Protein AF-0000000084495688 (afdb_homodimer)

Solvent-accessible surface area (backbone atoms only — not comparable to full-atom values): 10562 Å² total; per-residue (Å²): 126,46,75,46,72,47,90,91,42,66,34,36,42,38,70,35,88,86,63,82,73,56,70,68,56,50,51,44,50,54,56,38,53,61,69,47,35,73,60,59,69,71,55,50,67,75,37,55,33,36,39,38,29,89,86,64,19,40,36,32,36,37,35,33,51,79,93,49,41,32,38,32,38,71,46,73,29,43,61,92,38,31,28,35,37,59,82,88,42,73,41,57,59,87,107,128,46,76,46,71,46,90,92,42,64,34,36,41,38,69,35,89,87,62,82,74,56,69,67,56,50,51,43,50,52,55,37,53,62,67,47,36,73,59,60,70,70,54,51,68,74,36,56,33,35,38,38,28,90,86,64,20,42,37,32,34,38,33,32,51,80,94,49,40,32,38,30,38,70,44,72,28,41,61,92,37,31,28,35,38,60,83,89,42,74,42,56,60,85,104

Foldseek 3Di:
DDWDDAVPAIEAEEEDPVDDDDPVVVVVVVVVVVVCRPVLVVDDQQDKDWDADPVFGIFIWHFHPPPGTYIYGHDTDDLQPDWDDDPPDIDRPVD/DDWDDAVPAIEAEEEDPVDDDDPVVVVVVVVVVVVCRPVLVVDDQQDKDWDADPVFGIFIWGFHPPPGTYIYGHDTDDLQPDWDDDPPDIDRPVD

Sequence (190 aa):
MYRFSIGSQEWILRFSPHIEIEPEIKQAIVSTILQLGSELQTYSHGESFVIINDYVGIIVFNVEKLPSFMLTVSNIVSEENWYIQNNLTLKKYKQMYRFSIGSQEWILRFSPHIEIEPEIKQAIVSTILQLGSELQTYSHGESFVIINDYVGIIVFNVEKLPSFMLTVSNIVSEENWYIQNNLTLKKYKQ

Secondary structure (DSSP, 8-state):
-EEEEETTEEEEEEE-TT----HHHHHHHHHHHHHHTTHHHHSPTT-EEEEEETTTEEEEEEEE-SSSEEEEEEEEE-GGGEEEEETTEEEES--/-EEEEETTEEEEEEE-TT----HHHHHHHHHHHHHHTTHHHHSPTT-EEEEEETTTEEEEEEEE-SSSEEEEEEEEE-GGGEEEEETTEEEES--

Radius of gyration: 16.62 Å; Cα contacts (8 Å, |Δi|>4): 375; chains: 2; bounding box: 33×48×41 Å

pLDDT: mean 88.34, std 6.7, range [52.19, 97.0]

Structure (mmCIF, N/CA/C/O backbone):
data_AF-0000000084495688-model_v1
#
loop_
_entity.id
_entity.type
_entity.pdbx_description
1 polymer 'Uncharacterized protein'
#
loop_
_atom_site.group_PDB
_atom_site.id
_atom_site.type_symbol
_atom_site.label_atom_id
_atom_site.label_alt_id
_atom_site.label_comp_id
_atom_site.label_asym_id
_atom_site.label_entity_id
_atom_site.label_seq_id
_atom_site.pdbx_PDB_ins_code
_atom_site.Cartn_x
_atom_site.Cartn_y
_atom_site.Cartn_z
_atom_site.occupancy
_atom_site.B_iso_or_equiv
_atom_site.auth_seq_id
_atom_site.auth_comp_id
_atom_site.auth_asym_id
_atom_site.auth_atom_id
_atom_site.pdbx_PDB_model_num
ATOM 1 N N . MET A 1 1 ? -8.289 -18.094 4.41 1 79.56 1 MET A N 1
ATOM 2 C CA . MET A 1 1 ? -6.961 -18.234 3.824 1 79.56 1 MET A CA 1
ATOM 3 C C . MET A 1 1 ? -7.012 -19.062 2.545 1 79.56 1 MET A C 1
ATOM 5 O O . MET A 1 1 ? -7.809 -20 2.438 1 79.56 1 MET A O 1
ATOM 9 N N . TYR A 1 2 ? -6.207 -18.578 1.451 1 86.88 2 TYR A N 1
ATOM 10 C CA . TYR A 1 2 ? -6.18 -19.25 0.152 1 86.88 2 TYR A CA 1
ATOM 11 C C . TYR A 1 2 ? -4.805 -19.844 -0.132 1 86.88 2 TYR A C 1
ATOM 13 O O . TYR A 1 2 ? -3.783 -19.188 0.114 1 86.88 2 TYR A O 1
ATOM 21 N N . ARG A 1 3 ? -4.879 -21.109 -0.465 1 90.38 3 ARG A N 1
ATOM 22 C CA . ARG A 1 3 ? -3.621 -21.797 -0.771 1 90.38 3 ARG A CA 1
ATOM 23 C C . ARG A 1 3 ? -3.455 -21.984 -2.273 1 90.38 3 ARG A C 1
ATOM 25 O O . ARG A 1 3 ? -4.426 -22.266 -2.979 1 90.38 3 ARG A O 1
ATOM 32 N N . PHE A 1 4 ? -2.25 -21.75 -2.715 1 88.19 4 PHE A N 1
ATOM 33 C CA . PHE A 1 4 ? -1.959 -21.969 -4.129 1 88.19 4 PHE A CA 1
ATOM 34 C C . PHE A 1 4 ? -0.5 -22.359 -4.328 1 88.19 4 PHE A C 1
ATOM 36 O O . PHE A 1 4 ? 0.32 -22.203 -3.42 1 88.19 4 PHE A O 1
ATOM 43 N N . SER A 1 5 ? -0.291 -22.859 -5.535 1 87.56 5 SER A N 1
ATOM 44 C CA . SER A 1 5 ? 1.069 -23.312 -5.797 1 87.56 5 SER A CA 1
ATOM 45 C C . SER A 1 5 ? 1.699 -22.531 -6.949 1 87.56 5 SER A C 1
ATOM 47 O O . SER A 1 5 ? 1.026 -22.219 -7.934 1 87.56 5 SER A O 1
ATOM 49 N N . ILE A 1 6 ? 2.949 -22.234 -6.727 1 85.19 6 ILE A N 1
ATOM 50 C CA . ILE A 1 6 ? 3.79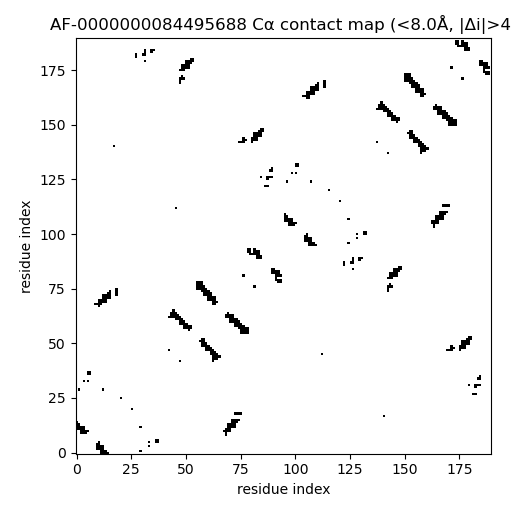7 -21.703 -7.789 1 85.19 6 ILE A CA 1
ATOM 51 C C . ILE A 1 6 ? 5.023 -22.594 -7.969 1 85.19 6 ILE A C 1
ATOM 53 O O . ILE A 1 6 ? 5.918 -22.609 -7.117 1 85.19 6 ILE A O 1
ATOM 57 N N . GLY A 1 7 ? 5.07 -23.266 -9.18 1 83.56 7 GLY A N 1
ATOM 58 C CA . GLY A 1 7 ? 6.082 -24.312 -9.266 1 83.56 7 GLY A CA 1
ATOM 59 C C . GLY A 1 7 ? 5.973 -25.344 -8.156 1 83.56 7 GLY A C 1
ATOM 60 O O . GLY A 1 7 ? 4.91 -25.938 -7.953 1 83.56 7 GLY A O 1
ATOM 61 N N . SER A 1 8 ? 7.043 -25.5 -7.398 1 86.88 8 SER A N 1
ATOM 62 C CA . SER A 1 8 ? 7.07 -26.484 -6.316 1 86.88 8 SER A CA 1
ATOM 63 C C . SER A 1 8 ? 6.777 -25.828 -4.973 1 86.88 8 SER A C 1
ATOM 65 O O . SER A 1 8 ? 6.711 -26.5 -3.945 1 86.88 8 SER A O 1
ATOM 67 N N . GLN A 1 9 ? 6.57 -24.594 -5.059 1 88 9 GLN A N 1
ATOM 68 C CA . GLN A 1 9 ? 6.367 -23.875 -3.809 1 88 9 GLN A CA 1
ATOM 69 C C . GLN A 1 9 ? 4.879 -23.719 -3.498 1 88 9 GLN A C 1
ATOM 71 O O . GLN A 1 9 ? 4.082 -23.406 -4.383 1 88 9 GLN A O 1
ATOM 76 N N . GLU A 1 10 ? 4.566 -23.969 -2.201 1 91.75 10 GLU A N 1
ATOM 77 C CA . GLU A 1 10 ? 3.201 -23.766 -1.713 1 91.75 10 GLU A CA 1
ATOM 78 C C . GLU A 1 10 ? 3.047 -22.406 -1.032 1 91.75 10 GLU A C 1
ATOM 80 O O . GLU A 1 10 ? 3.775 -22.094 -0.089 1 91.75 10 GLU A O 1
ATOM 85 N N . TRP A 1 11 ? 2.09 -21.656 -1.562 1 91.5 11 TRP A N 1
ATOM 86 C CA . TRP A 1 11 ? 1.865 -20.297 -1.06 1 91.5 11 TRP A CA 1
ATOM 87 C C . TRP A 1 11 ? 0.531 -20.203 -0.327 1 91.5 11 TRP A C 1
ATOM 89 O O . TRP A 1 11 ? -0.396 -20.969 -0.613 1 91.5 11 TRP A O 1
ATOM 99 N N . ILE A 1 12 ? 0.506 -19.344 0.614 1 92.81 12 ILE A N 1
ATOM 100 C CA . ILE A 1 12 ? -0.726 -18.984 1.31 1 92.81 12 ILE A CA 1
ATOM 101 C C . ILE A 1 12 ? -1.041 -17.516 1.08 1 92.81 12 ILE A C 1
ATOM 103 O O . ILE A 1 12 ? -0.174 -16.656 1.251 1 92.81 12 ILE A O 1
ATOM 107 N N . LEU A 1 13 ? -2.223 -17.234 0.594 1 92.38 13 LEU A N 1
ATOM 108 C CA . LEU A 1 13 ? -2.715 -15.859 0.488 1 92.38 13 LEU A CA 1
ATOM 109 C C . LEU A 1 13 ? -3.596 -15.508 1.682 1 92.38 13 LEU A C 1
ATOM 111 O O . LEU A 1 13 ? -4.578 -16.203 1.962 1 92.38 13 LEU A O 1
ATOM 115 N N . ARG A 1 14 ? -3.174 -14.43 2.336 1 92.56 14 ARG A N 1
ATOM 116 C CA . ARG A 1 14 ? -3.912 -13.977 3.51 1 92.56 14 ARG A CA 1
ATOM 117 C C . ARG A 1 14 ? -4.34 -12.516 3.354 1 92.56 14 ARG A C 1
ATOM 119 O O . ARG A 1 14 ? -3.672 -11.742 2.668 1 92.56 14 ARG A O 1
ATOM 126 N N . PHE A 1 15 ? -5.488 -12.266 3.957 1 92.19 15 PHE A N 1
ATOM 127 C CA . PHE A 1 15 ? -5.969 -10.891 4.035 1 92.19 15 PHE A CA 1
ATOM 128 C C . PHE A 1 15 ? -5.859 -10.359 5.461 1 92.19 15 PHE A C 1
ATOM 130 O O . PHE A 1 15 ? -6.211 -11.055 6.418 1 92.19 15 PHE A O 1
ATOM 137 N N . SER A 1 16 ? -5.281 -9.141 5.543 1 90.38 16 SER A N 1
ATOM 138 C CA . SER A 1 16 ? -5.227 -8.531 6.867 1 90.38 16 SER A CA 1
ATOM 139 C C . SER A 1 16 ? -6.617 -8.398 7.477 1 90.38 16 SER A C 1
ATOM 141 O O . SER A 1 16 ? -7.598 -8.195 6.758 1 90.38 16 SER A O 1
ATOM 143 N N . PRO A 1 17 ? -6.723 -8.492 8.742 1 84.88 17 PRO A N 1
ATOM 144 C CA . PRO A 1 17 ? -8.023 -8.547 9.414 1 84.88 17 PRO A CA 1
ATOM 145 C C . PRO A 1 17 ? -8.898 -7.332 9.109 1 84.88 17 PRO A C 1
ATOM 147 O O . PRO A 1 17 ? -10.125 -7.43 9.141 1 84.88 17 PRO A O 1
ATOM 150 N N . HIS A 1 18 ? -8.305 -6.23 8.797 1 81.62 18 HIS A N 1
ATOM 151 C CA . HIS A 1 18 ? -9.078 -5.008 8.602 1 81.62 18 HIS A CA 1
ATOM 152 C C . HIS A 1 18 ? -9.555 -4.887 7.156 1 81.62 18 HIS A C 1
ATOM 154 O O . HIS A 1 18 ? -10.297 -3.959 6.816 1 81.62 18 HIS A O 1
ATOM 160 N N . ILE A 1 19 ? -9.242 -5.863 6.395 1 84.38 19 ILE A N 1
ATOM 161 C CA . ILE A 1 19 ? -9.594 -5.832 4.98 1 84.38 19 ILE A CA 1
ATOM 162 C C . ILE A 1 19 ? -10.883 -6.617 4.754 1 84.38 19 ILE A C 1
ATOM 164 O O . ILE A 1 19 ? -10.945 -7.82 5.023 1 84.38 19 ILE A O 1
ATOM 168 N N . GLU A 1 20 ? -11.844 -5.879 4.41 1 79.38 20 GLU A N 1
ATOM 169 C CA . GLU A 1 20 ? -13.094 -6.5 3.982 1 79.38 20 GLU A CA 1
ATOM 170 C C . GLU A 1 20 ? -13.281 -6.379 2.473 1 79.38 20 GLU A C 1
ATOM 172 O O . GLU A 1 20 ? -13.336 -5.27 1.938 1 79.38 20 GLU A O 1
ATOM 177 N N . ILE A 1 21 ? -13.25 -7.508 1.874 1 79.94 21 ILE A N 1
ATOM 178 C CA . ILE A 1 21 ? -13.391 -7.473 0.422 1 79.94 21 ILE A CA 1
ATOM 179 C C . ILE A 1 21 ? -14.516 -8.406 -0.01 1 79.94 21 ILE A C 1
ATOM 181 O O . ILE A 1 21 ? -14.75 -9.445 0.622 1 79.94 21 ILE A O 1
ATOM 185 N N . GLU A 1 22 ? -15.164 -8.031 -0.996 1 83.19 22 GLU A N 1
ATOM 186 C CA . GLU A 1 22 ? -16.203 -8.867 -1.576 1 83.19 22 GLU A CA 1
ATOM 187 C C . GLU A 1 22 ? -15.625 -10.156 -2.16 1 83.19 22 GLU A C 1
ATOM 189 O O . GLU A 1 22 ? -14.508 -10.156 -2.674 1 83.19 22 GLU A O 1
ATOM 194 N N . PRO A 1 23 ? -16.375 -11.242 -2.148 1 83.94 23 PRO A N 1
ATOM 195 C CA . PRO A 1 23 ? -15.914 -12.539 -2.658 1 83.94 23 PRO A CA 1
ATOM 196 C C . PRO A 1 23 ? -15.445 -12.461 -4.109 1 83.94 23 PRO A C 1
ATOM 198 O O . PRO A 1 23 ? -14.461 -13.109 -4.477 1 83.94 23 PRO A O 1
ATOM 201 N N . GLU A 1 24 ? -16.109 -11.695 -4.867 1 81.19 24 GLU A N 1
ATOM 202 C CA . GLU A 1 24 ? -15.758 -11.586 -6.277 1 81.19 24 GLU A CA 1
ATOM 203 C C . GLU A 1 24 ? -14.383 -10.945 -6.457 1 81.19 24 GLU A C 1
ATOM 205 O O . GLU A 1 24 ? -13.617 -11.344 -7.336 1 81.19 24 GLU A O 1
ATOM 210 N N . ILE A 1 25 ? -14.172 -10 -5.68 1 78.94 25 ILE A N 1
ATOM 211 C CA . ILE A 1 25 ? -12.883 -9.312 -5.742 1 78.94 25 ILE A CA 1
ATOM 212 C C . ILE A 1 25 ? -11.781 -10.242 -5.242 1 78.94 25 ILE A C 1
ATOM 214 O O . ILE A 1 25 ? -10.688 -10.281 -5.809 1 78.94 25 ILE A O 1
ATOM 218 N N . LYS A 1 26 ? -12.125 -10.969 -4.266 1 82.25 26 LYS A N 1
ATOM 219 C CA . LYS A 1 26 ? -11.18 -11.938 -3.719 1 82.25 26 LYS A CA 1
ATOM 220 C C . LYS A 1 26 ? -10.758 -12.953 -4.773 1 82.25 26 LYS A C 1
ATOM 222 O O . LYS A 1 26 ? -9.578 -13.258 -4.918 1 82.25 26 LYS A O 1
ATOM 227 N N . GLN A 1 27 ? -11.742 -13.391 -5.449 1 81.5 27 GLN A N 1
ATOM 228 C CA . GLN A 1 27 ? -11.469 -14.367 -6.5 1 81.5 27 GLN A CA 1
ATOM 229 C C . GLN A 1 27 ? -10.602 -13.758 -7.602 1 81.5 27 GLN A C 1
ATOM 231 O O . GLN A 1 27 ? -9.703 -14.422 -8.125 1 81.5 27 GLN A O 1
ATOM 236 N N . ALA A 1 28 ? -10.906 -12.539 -7.918 1 82.25 28 ALA A N 1
ATOM 237 C CA . ALA A 1 28 ? -10.125 -11.852 -8.945 1 82.25 28 ALA A CA 1
ATOM 238 C C . ALA A 1 28 ? -8.672 -11.688 -8.516 1 82.25 28 ALA A C 1
ATOM 240 O O . ALA A 1 28 ? -7.758 -11.867 -9.32 1 82.25 28 ALA A O 1
ATOM 241 N N . ILE A 1 29 ? -8.492 -11.406 -7.262 1 85.38 29 ILE A N 1
ATOM 242 C CA . ILE A 1 29 ? -7.148 -11.234 -6.711 1 85.38 29 ILE A CA 1
ATOM 243 C C . ILE A 1 29 ? -6.391 -12.562 -6.781 1 85.38 29 ILE A C 1
ATOM 245 O O . ILE A 1 29 ? -5.242 -12.602 -7.223 1 85.38 29 ILE A O 1
ATOM 249 N N . VAL A 1 30 ? -7.098 -13.578 -6.445 1 83.44 30 VAL A N 1
ATOM 250 C CA . VAL A 1 30 ? -6.484 -14.906 -6.43 1 83.44 30 VAL A CA 1
ATOM 251 C C . VAL A 1 30 ? -6.059 -15.289 -7.844 1 83.44 30 VAL A C 1
ATOM 253 O O . VAL A 1 30 ? -4.938 -15.758 -8.055 1 83.44 30 VAL A O 1
ATOM 256 N N . SER A 1 31 ? -6.926 -15.055 -8.75 1 83 31 SER A N 1
ATOM 257 C CA . SER A 1 31 ? -6.637 -15.391 -10.141 1 83 31 SER A CA 1
ATOM 258 C C . SER A 1 31 ? -5.445 -14.594 -10.664 1 83 31 SER A C 1
ATOM 260 O O . SER A 1 31 ? -4.629 -15.117 -11.422 1 83 31 SER A O 1
ATOM 262 N N . THR A 1 32 ? -5.402 -13.398 -10.258 1 81.88 32 THR A N 1
ATOM 263 C CA . THR A 1 32 ? -4.344 -12.508 -10.719 1 81.88 32 THR A CA 1
ATOM 264 C C . THR A 1 32 ? -2.994 -12.93 -10.148 1 81.88 32 THR A C 1
ATOM 266 O O . THR A 1 32 ? -1.981 -12.898 -10.852 1 81.88 32 THR A O 1
ATOM 269 N N . ILE A 1 33 ? -2.957 -13.32 -8.93 1 85.94 33 ILE A N 1
ATOM 270 C CA . ILE A 1 33 ? -1.724 -13.742 -8.273 1 85.94 33 ILE A CA 1
ATOM 271 C C . ILE A 1 33 ? -1.155 -14.969 -8.977 1 85.94 33 ILE A C 1
ATOM 273 O O . ILE A 1 33 ? 0.063 -15.117 -9.102 1 85.94 33 ILE A O 1
ATOM 277 N N . LEU A 1 34 ? -2.086 -15.836 -9.414 1 83.5 34 LEU A N 1
ATOM 278 C CA . LEU A 1 34 ? -1.646 -17.031 -10.133 1 83.5 34 LEU A CA 1
ATOM 279 C C . LEU A 1 34 ? -0.93 -16.641 -11.422 1 83.5 34 LEU A C 1
ATOM 281 O O . LEU A 1 34 ? 0.001 -17.344 -11.852 1 83.5 34 LEU A O 1
ATOM 285 N N . GLN A 1 35 ? -1.292 -15.555 -11.953 1 84.69 35 GLN A N 1
ATOM 286 C CA . GLN A 1 35 ? -0.651 -15.078 -13.18 1 84.69 35 GLN A CA 1
ATOM 287 C C . GLN A 1 35 ? 0.741 -14.531 -12.891 1 84.69 35 GLN A C 1
ATOM 289 O O . GLN A 1 35 ? 1.623 -14.57 -13.75 1 84.69 35 GLN A O 1
ATOM 294 N N . LEU A 1 36 ? 0.889 -13.883 -11.727 1 83.56 36 LEU A N 1
ATOM 295 C CA . LEU A 1 36 ? 2.211 -13.414 -11.328 1 83.56 36 LEU A CA 1
ATOM 296 C C . LEU A 1 36 ? 3.215 -14.562 -11.312 1 83.56 36 LEU A C 1
ATOM 298 O O . LEU A 1 36 ? 4.383 -14.367 -11.656 1 83.56 36 LEU A O 1
ATOM 302 N N . GLY A 1 37 ? 2.744 -15.75 -10.93 1 79.38 37 GLY A N 1
ATOM 303 C CA . GLY A 1 37 ? 3.506 -16.984 -11.07 1 79.38 37 GLY A CA 1
ATOM 304 C C . GLY A 1 37 ? 4.91 -16.875 -10.508 1 79.38 37 GLY A C 1
ATOM 305 O O . GLY A 1 37 ? 5.094 -16.5 -9.352 1 79.38 37 GLY A O 1
ATOM 306 N N . SER A 1 38 ? 5.867 -17.062 -11.492 1 80.75 38 SER A N 1
ATOM 307 C CA . SER A 1 38 ? 7.273 -17.172 -11.125 1 80.75 38 SER A CA 1
ATOM 308 C C . SER A 1 38 ? 7.844 -15.836 -10.68 1 80.75 38 SER A C 1
ATOM 310 O O . SER A 1 38 ? 8.844 -15.797 -9.961 1 80.75 38 SER A O 1
ATOM 312 N N . GLU A 1 39 ? 7.184 -14.773 -11.039 1 87.31 39 GLU A N 1
ATOM 313 C CA . GLU A 1 39 ? 7.664 -13.469 -10.609 1 87.31 39 GLU A CA 1
AT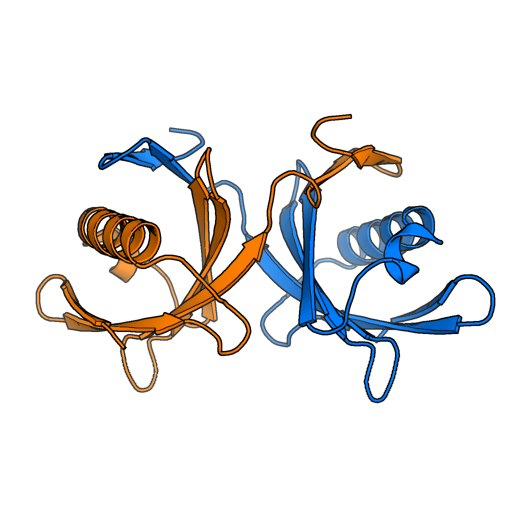OM 314 C C . GLU A 1 39 ? 7.574 -13.32 -9.094 1 87.31 39 GLU A C 1
ATOM 316 O O . GLU A 1 39 ? 8.398 -12.641 -8.477 1 87.31 39 GLU A O 1
ATOM 321 N N . LEU A 1 40 ? 6.652 -13.953 -8.523 1 89.31 40 LEU A N 1
ATOM 322 C CA . LEU A 1 40 ? 6.465 -13.906 -7.074 1 89.31 40 LEU A CA 1
ATOM 323 C C . LEU A 1 40 ? 7.68 -14.484 -6.348 1 89.31 40 LEU A C 1
ATOM 325 O O . LEU A 1 40 ? 8.055 -14 -5.277 1 89.31 40 LEU A O 1
ATOM 329 N N . GLN A 1 41 ? 8.258 -15.375 -6.988 1 87.81 41 GLN A N 1
ATOM 330 C CA . GLN A 1 41 ? 9.391 -16.047 -6.371 1 87.81 41 GLN A CA 1
ATOM 331 C C . GLN A 1 41 ? 10.617 -15.141 -6.332 1 87.81 41 GLN A C 1
ATOM 333 O O . GLN A 1 41 ? 11.555 -15.383 -5.566 1 87.81 41 GLN A O 1
ATOM 338 N N . THR A 1 42 ? 10.57 -14.117 -7.195 1 91.12 42 THR A N 1
ATOM 339 C CA . THR A 1 42 ? 11.727 -13.234 -7.281 1 91.12 42 THR A CA 1
ATOM 340 C C . THR A 1 42 ? 11.711 -12.211 -6.148 1 91.12 42 THR A C 1
ATOM 342 O O . THR A 1 42 ? 12.727 -11.578 -5.859 1 91.12 42 THR A O 1
ATOM 345 N N . TYR A 1 43 ? 10.664 -12.07 -5.492 1 92.75 43 TYR A N 1
ATOM 346 C CA . TYR A 1 43 ? 10.57 -11.141 -4.371 1 92.75 43 TYR A CA 1
ATOM 347 C C . TYR A 1 43 ? 11.305 -11.688 -3.152 1 92.75 43 TYR A C 1
ATOM 349 O O . TYR A 1 43 ? 11.266 -12.891 -2.879 1 92.75 43 TYR A O 1
ATOM 357 N N . SER A 1 44 ? 11.906 -10.766 -2.48 1 91.56 44 SER A N 1
ATOM 358 C CA . SER A 1 44 ? 12.523 -11.133 -1.214 1 91.56 44 SER A CA 1
ATOM 359 C C . SER A 1 44 ? 11.539 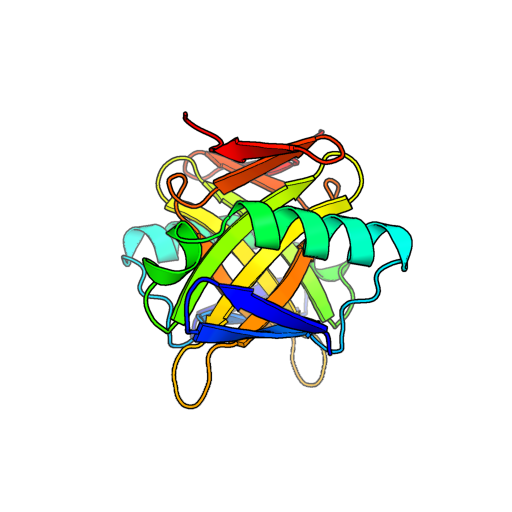-11.023 -0.06 1 91.56 44 SER A C 1
ATOM 361 O O . SER A 1 44 ? 10.516 -10.344 -0.175 1 91.56 44 SER A O 1
ATOM 363 N N . HIS A 1 45 ? 11.898 -11.734 0.973 1 91.31 45 HIS A N 1
ATOM 364 C CA . HIS A 1 45 ? 11.133 -11.602 2.205 1 91.31 45 HIS A CA 1
ATOM 365 C C . HIS A 1 45 ? 11.047 -10.141 2.641 1 91.31 45 HIS A C 1
ATOM 367 O O . HIS A 1 45 ? 12.062 -9.445 2.691 1 91.31 45 HIS A O 1
ATOM 373 N N . GLY A 1 46 ? 9.867 -9.727 2.932 1 90.31 46 GLY A N 1
ATOM 374 C CA . GLY A 1 46 ? 9.68 -8.367 3.414 1 90.31 46 GLY A CA 1
ATOM 375 C C . GLY A 1 46 ? 9.359 -7.383 2.311 1 90.31 46 GLY A C 1
ATOM 376 O O . GLY A 1 46 ? 8.914 -6.262 2.58 1 90.31 46 GLY A O 1
ATOM 377 N N . GLU A 1 47 ? 9.508 -7.809 1.026 1 93.81 47 GLU A N 1
ATOM 378 C CA . GLU A 1 47 ? 9.188 -6.93 -0.097 1 93.81 47 GLU A CA 1
ATOM 379 C C . GLU A 1 47 ? 7.684 -6.848 -0.322 1 93.81 47 GLU A C 1
ATOM 381 O O . GLU A 1 47 ? 6.926 -7.66 0.212 1 93.81 47 GLU A O 1
ATOM 386 N N . SER A 1 48 ? 7.359 -5.781 -1.036 1 96.38 48 SER A N 1
ATOM 387 C CA . SER A 1 48 ? 5.949 -5.566 -1.335 1 96.38 48 SER A CA 1
ATOM 388 C C . SER A 1 48 ? 5.738 -5.234 -2.809 1 96.38 48 SER A C 1
ATOM 390 O O . SER A 1 48 ? 6.68 -4.852 -3.504 1 96.38 48 SER A O 1
ATOM 392 N N . PHE A 1 49 ? 4.602 -5.488 -3.256 1 96.44 49 PHE A N 1
ATOM 393 C CA . PHE A 1 49 ? 4.148 -5.027 -4.562 1 96.44 49 PHE A CA 1
ATOM 394 C C . PHE A 1 49 ? 2.68 -4.629 -4.516 1 96.44 49 PHE A C 1
ATOM 396 O O . PHE A 1 49 ? 1.995 -4.875 -3.518 1 96.44 49 PHE A O 1
ATOM 403 N N . VAL A 1 50 ? 2.256 -3.953 -5.602 1 96.88 50 VAL A N 1
ATOM 404 C CA . VAL A 1 50 ? 0.863 -3.52 -5.602 1 96.88 50 VAL A CA 1
ATOM 405 C C . VAL A 1 50 ? 0.194 -3.932 -6.91 1 96.88 50 VAL A C 1
ATOM 407 O O . VAL A 1 50 ? 0.861 -4.078 -7.938 1 96.88 50 VAL A O 1
ATOM 410 N N . ILE A 1 51 ? -1.057 -4.145 -6.793 1 94.5 51 ILE A N 1
ATOM 411 C CA . ILE A 1 51 ? -1.928 -4.285 -7.957 1 94.5 51 ILE A CA 1
ATOM 412 C C . ILE A 1 51 ? -2.943 -3.145 -7.98 1 94.5 51 ILE A C 1
ATOM 414 O O . ILE A 1 51 ? -3.641 -2.904 -6.992 1 94.5 51 ILE A O 1
ATOM 418 N N . ILE A 1 52 ? -2.955 -2.471 -9.016 1 94.38 52 ILE A N 1
ATOM 419 C CA . ILE A 1 52 ? -3.916 -1.391 -9.203 1 94.38 52 ILE A CA 1
ATOM 420 C C . ILE A 1 52 ? -5.133 -1.91 -9.969 1 94.38 52 ILE A C 1
ATOM 422 O O . ILE A 1 52 ? -5 -2.408 -11.086 1 94.38 52 ILE A O 1
ATOM 426 N N . ASN A 1 53 ? -6.184 -1.855 -9.281 1 90.75 53 ASN A N 1
ATOM 427 C CA . ASN A 1 53 ? -7.469 -2.277 -9.836 1 90.75 53 ASN A CA 1
ATOM 428 C C . ASN A 1 53 ? -8.43 -1.102 -9.984 1 90.75 53 ASN A C 1
ATOM 430 O O . ASN A 1 53 ? -8.641 -0.342 -9.039 1 90.75 53 ASN A O 1
ATOM 434 N N . ASP A 1 54 ? -9.055 -0.982 -11.133 1 86.44 54 ASP A N 1
ATOM 435 C CA . ASP A 1 54 ? -9.867 0.182 -11.453 1 86.44 54 ASP A CA 1
ATOM 436 C C . ASP A 1 54 ? -11.094 0.269 -10.539 1 86.44 54 ASP A C 1
ATOM 438 O O . ASP A 1 54 ? -11.609 1.35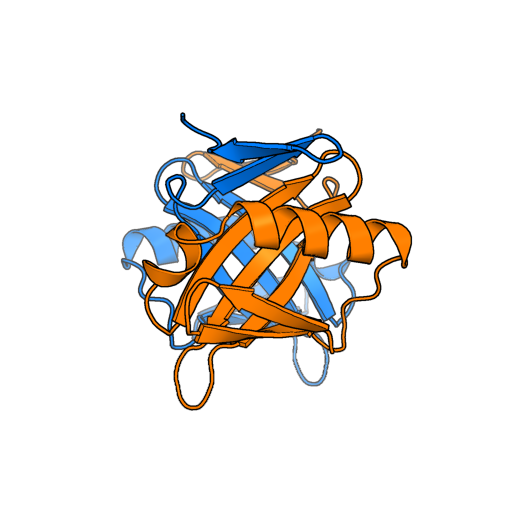8 -10.297 1 86.44 54 ASP A O 1
ATOM 442 N N . TYR A 1 55 ? -11.508 -0.791 -10.039 1 85.44 55 TYR A N 1
ATOM 443 C CA . TYR A 1 55 ? -12.75 -0.81 -9.273 1 85.44 55 TYR A CA 1
ATOM 444 C C . TYR A 1 55 ? -12.469 -0.725 -7.777 1 85.44 55 TYR A C 1
ATOM 446 O O . TYR A 1 55 ? -13.172 -0.016 -7.051 1 85.44 55 TYR A O 1
ATOM 454 N N . VAL A 1 56 ? -11.414 -1.311 -7.391 1 89.62 56 VAL A N 1
ATOM 455 C CA . VAL A 1 56 ? -11.195 -1.463 -5.957 1 89.62 56 VAL A CA 1
ATOM 456 C C . VAL A 1 56 ? -10.141 -0.464 -5.488 1 89.62 56 VAL A C 1
ATOM 458 O O . VAL A 1 56 ? -10.211 0.054 -4.371 1 89.62 56 VAL A O 1
ATOM 461 N N . GLY A 1 57 ? -9.164 -0.17 -6.336 1 94.12 57 GLY A N 1
ATOM 462 C CA . GLY A 1 57 ? -8.055 0.702 -5.98 1 94.12 57 GLY A CA 1
ATOM 463 C C . GLY A 1 57 ? -6.719 -0.022 -5.914 1 94.12 57 GLY A C 1
ATOM 464 O O . GLY A 1 57 ? -6.453 -0.918 -6.719 1 94.12 57 GLY A O 1
ATOM 465 N N . ILE A 1 58 ? -5.961 0.43 -5.027 1 96.19 58 ILE A N 1
ATOM 466 C CA . ILE A 1 58 ? -4.625 -0.143 -4.891 1 96.19 58 ILE A CA 1
ATOM 467 C C . ILE A 1 58 ? -4.645 -1.255 -3.846 1 96.19 58 ILE A C 1
ATOM 469 O O . ILE A 1 58 ? -5.051 -1.034 -2.703 1 96.19 58 ILE A O 1
ATOM 473 N N . ILE A 1 59 ? -4.262 -2.414 -4.262 1 95.88 59 ILE A N 1
ATOM 474 C CA . ILE A 1 59 ? -4.125 -3.568 -3.381 1 95.88 59 ILE A CA 1
ATOM 475 C C . ILE A 1 59 ? -2.65 -3.789 -3.047 1 95.88 59 ILE A C 1
ATOM 477 O O . ILE A 1 59 ? -1.829 -3.992 -3.945 1 95.88 59 ILE A O 1
ATOM 481 N N . VAL A 1 60 ? -2.311 -3.732 -1.8 1 97 60 VAL A N 1
ATOM 48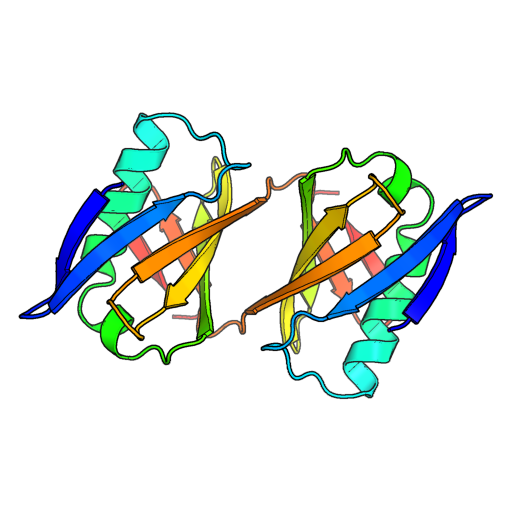2 C CA . VAL A 1 60 ? -0.922 -3.842 -1.363 1 97 60 VAL A CA 1
ATOM 483 C C . VAL A 1 60 ? -0.649 -5.258 -0.859 1 97 60 VAL A C 1
ATOM 485 O O . VAL A 1 60 ? -1.357 -5.758 0.018 1 97 60 VAL A O 1
ATOM 488 N N . PHE A 1 61 ? 0.402 -5.867 -1.382 1 95.88 61 PHE A N 1
ATOM 489 C CA . PHE A 1 61 ? 0.796 -7.215 -0.987 1 95.88 61 PHE A CA 1
ATOM 490 C C . PHE A 1 61 ? 2.148 -7.199 -0.285 1 95.88 61 PHE A C 1
ATOM 492 O O . PHE A 1 61 ? 3.09 -6.559 -0.755 1 95.88 61 PHE A O 1
ATOM 499 N N . ASN A 1 62 ? 2.238 -7.887 0.777 1 95.94 62 ASN A N 1
ATOM 500 C CA . ASN A 1 62 ? 3.504 -8.156 1.451 1 95.94 62 ASN A CA 1
ATOM 501 C C . ASN A 1 62 ? 3.955 -9.602 1.234 1 95.94 62 ASN A C 1
ATOM 503 O O . ASN A 1 62 ? 3.17 -10.531 1.405 1 95.94 62 ASN A O 1
ATOM 507 N N . VAL A 1 63 ? 5.18 -9.758 0.912 1 94.81 63 VAL A N 1
ATOM 508 C CA . VAL A 1 63 ? 5.738 -11.086 0.66 1 94.81 63 VAL A CA 1
ATOM 509 C C . VAL A 1 63 ? 6.5 -11.562 1.893 1 94.81 63 VAL A C 1
ATOM 511 O O . VAL A 1 63 ? 7.422 -10.891 2.359 1 94.81 63 VAL A O 1
ATOM 514 N N . GLU A 1 64 ? 6 -12.617 2.381 1 92.81 64 GLU A N 1
ATOM 515 C CA . GLU A 1 64 ? 6.691 -13.266 3.492 1 92.81 64 GLU A CA 1
ATOM 516 C C . GLU A 1 64 ? 7.164 -14.664 3.107 1 92.81 64 GLU A C 1
ATOM 518 O O . GLU A 1 64 ? 6.355 -15.523 2.736 1 92.81 64 GLU A O 1
ATOM 523 N N . LYS A 1 65 ? 8.375 -14.984 3.137 1 89 65 LYS A N 1
ATOM 524 C CA . LYS A 1 65 ? 8.922 -16.281 2.734 1 89 65 LYS A CA 1
ATOM 525 C C . LYS A 1 65 ? 9.422 -17.062 3.943 1 89 65 LYS A C 1
ATOM 527 O O . LYS A 1 65 ? 9.68 -18.266 3.848 1 89 65 LYS A O 1
ATOM 532 N N . LEU A 1 66 ? 9.695 -16.453 4.988 1 85.12 66 LEU A N 1
ATOM 533 C CA . LEU A 1 66 ? 10.094 -17.109 6.223 1 85.12 66 LEU A CA 1
ATOM 534 C C . LEU A 1 66 ? 9.023 -16.953 7.301 1 85.12 66 LEU A C 1
ATOM 536 O O . LEU A 1 66 ? 8.68 -15.828 7.668 1 85.12 66 LEU A O 1
ATOM 540 N N . PRO A 1 67 ? 8.445 -18.078 7.891 1 80.5 67 PRO A N 1
ATOM 541 C CA . PRO A 1 67 ? 8.797 -19.484 7.75 1 80.5 67 PRO A CA 1
ATOM 542 C C . PRO A 1 67 ? 8.141 -20.141 6.539 1 80.5 67 PRO A C 1
ATOM 544 O O . PRO A 1 67 ? 8.57 -21.219 6.105 1 80.5 67 PRO A O 1
ATOM 547 N N . SER A 1 68 ? 7.082 -19.562 6.09 1 85.81 68 SER A N 1
ATOM 548 C CA . SER A 1 68 ? 6.352 -20.094 4.945 1 85.81 68 SER A CA 1
ATOM 549 C C . SER A 1 68 ? 6.145 -19.031 3.873 1 85.81 68 SER A C 1
ATOM 551 O O . SER A 1 68 ? 6.336 -17.844 4.133 1 85.81 68 SER A O 1
ATOM 553 N N . PHE A 1 69 ? 5.895 -19.531 2.693 1 92.38 69 PHE A N 1
ATOM 554 C CA . PHE A 1 69 ? 5.598 -18.625 1.586 1 92.38 69 PHE A CA 1
ATOM 555 C C . PHE A 1 69 ? 4.199 -18.047 1.732 1 92.38 69 PHE A C 1
ATOM 557 O O . PHE A 1 69 ? 3.201 -18.719 1.472 1 92.38 69 PHE A O 1
ATOM 564 N N . MET A 1 70 ? 4.246 -16.75 2.229 1 94.44 70 MET A N 1
ATOM 565 C CA . MET A 1 70 ? 2.965 -16.109 2.496 1 94.44 70 MET A CA 1
ATOM 566 C C . MET A 1 70 ? 2.852 -14.789 1.742 1 94.44 70 MET A C 1
ATOM 568 O O . MET A 1 70 ? 3.805 -14.016 1.7 1 94.44 70 MET A O 1
ATOM 572 N N . LEU A 1 71 ? 1.742 -14.695 1.184 1 94.38 71 LEU A N 1
ATOM 573 C CA . LEU A 1 71 ? 1.336 -13.422 0.597 1 94.38 71 LEU A CA 1
ATOM 574 C C . LEU A 1 71 ? 0.203 -12.797 1.398 1 94.38 71 LEU A C 1
ATOM 576 O O . LEU A 1 71 ? -0.836 -13.422 1.615 1 94.38 71 LEU A O 1
ATOM 580 N N . THR A 1 72 ? 0.465 -11.586 1.863 1 94.38 72 THR A N 1
ATOM 581 C CA . THR A 1 72 ? -0.561 -10.914 2.652 1 94.38 72 THR A CA 1
ATOM 582 C C . THR A 1 72 ? -1.05 -9.656 1.945 1 94.38 72 THR A C 1
ATOM 584 O O . THR A 1 72 ? -0.246 -8.812 1.543 1 94.38 72 THR A O 1
ATOM 587 N N . VAL A 1 73 ? -2.363 -9.617 1.778 1 94.62 73 VAL A N 1
ATOM 588 C CA . VAL A 1 73 ? -2.959 -8.336 1.407 1 94.62 73 VAL A CA 1
ATOM 589 C C . VAL A 1 73 ? -3.031 -7.426 2.631 1 94.62 73 VAL A C 1
ATOM 591 O O . VAL A 1 73 ? -3.846 -7.645 3.529 1 94.62 73 VAL A O 1
ATOM 594 N N . SER A 1 74 ? -2.207 -6.387 2.561 1 95.19 74 SER A N 1
ATOM 595 C CA . SER A 1 74 ? -2.064 -5.57 3.76 1 95.19 74 SER A CA 1
ATOM 596 C C . SER A 1 74 ? -3.033 -4.391 3.744 1 95.19 74 SER A C 1
ATOM 598 O O . SER A 1 74 ? -3.555 -3.994 4.789 1 95.19 74 SER A O 1
ATOM 600 N N . ASN A 1 75 ? -3.209 -3.873 2.576 1 96.19 75 ASN A N 1
ATOM 601 C CA . ASN A 1 75 ? -4.094 -2.723 2.422 1 96.19 75 ASN A CA 1
ATOM 602 C C . ASN A 1 75 ? -4.832 -2.756 1.087 1 96.19 75 ASN A C 1
ATOM 604 O O . ASN A 1 75 ? -4.32 -3.297 0.104 1 96.19 75 ASN A O 1
ATOM 608 N N . ILE A 1 76 ? -6.02 -2.281 1.191 1 95.06 76 ILE A N 1
ATOM 609 C CA . ILE A 1 76 ? -6.758 -1.892 -0.006 1 95.06 76 ILE A CA 1
ATOM 610 C C . ILE A 1 76 ? -7.16 -0.421 0.09 1 95.06 76 ILE A C 1
ATOM 612 O O . ILE A 1 76 ? -7.879 -0.026 1.009 1 95.06 76 ILE A O 1
ATOM 616 N N . VAL A 1 77 ? -6.66 0.379 -0.834 1 96 77 VAL A N 1
ATOM 617 C CA . VAL A 1 77 ? -6.859 1.822 -0.744 1 96 77 VAL A CA 1
ATOM 618 C C . VAL A 1 77 ? -7.656 2.311 -1.949 1 96 77 VAL A C 1
ATOM 620 O O . VAL A 1 77 ? -7.18 2.25 -3.084 1 96 77 VAL A O 1
ATOM 623 N N . SER A 1 78 ? -8.805 2.77 -1.599 1 94.25 78 SER A N 1
ATOM 624 C CA . SER A 1 78 ? -9.664 3.283 -2.66 1 94.25 78 SER A CA 1
ATOM 625 C C . SER A 1 78 ? -9.109 4.582 -3.236 1 94.25 78 SER A C 1
ATOM 627 O O . SER A 1 78 ? -8.352 5.293 -2.57 1 94.25 78 SER A O 1
ATOM 629 N N . GLU A 1 79 ? -9.555 4.898 -4.449 1 94.69 79 GLU A N 1
ATOM 630 C CA . GLU A 1 79 ? -9.016 6.02 -5.219 1 94.69 79 GLU A CA 1
ATOM 631 C C . GLU A 1 79 ? -9.227 7.34 -4.492 1 94.69 79 GLU A C 1
ATOM 633 O O . GLU A 1 79 ? -8.43 8.273 -4.629 1 94.69 79 GLU A O 1
ATOM 638 N N . GLU A 1 80 ? -10.266 7.457 -3.719 1 94 80 GLU A N 1
ATOM 639 C CA . GLU A 1 80 ? -10.555 8.688 -2.996 1 94 80 GLU A CA 1
ATOM 640 C C . GLU A 1 80 ? -9.492 8.969 -1.936 1 94 80 GLU A C 1
ATOM 642 O O . GLU A 1 80 ? -9.422 10.078 -1.4 1 94 80 GLU A O 1
ATOM 647 N N . ASN A 1 81 ? -8.625 8.008 -1.672 1 95.5 81 ASN A N 1
ATOM 648 C CA . ASN A 1 81 ? -7.602 8.156 -0.643 1 95.5 81 ASN A CA 1
ATOM 649 C C . ASN A 1 81 ? -6.199 8.148 -1.243 1 95.5 81 ASN A C 1
ATOM 651 O O . ASN A 1 81 ? -5.227 7.805 -0.563 1 95.5 81 ASN A O 1
ATOM 655 N N . TRP A 1 82 ? -6.16 8.5 -2.543 1 95.94 82 TRP A N 1
ATOM 656 C CA . TRP A 1 82 ? -4.871 8.648 -3.213 1 95.94 82 TRP A CA 1
ATOM 657 C C . TRP A 1 82 ? -4.445 10.109 -3.26 1 95.94 82 TRP A C 1
ATOM 659 O O . TRP A 1 82 ? -5.254 10.992 -3.572 1 95.94 82 TRP A O 1
ATOM 669 N N . TYR A 1 83 ? -3.193 10.312 -2.971 1 94.19 83 TYR A N 1
ATOM 670 C CA . TYR A 1 83 ? -2.588 11.633 -3.121 1 94.19 83 TYR A CA 1
ATOM 671 C C . TYR A 1 83 ? -1.331 11.562 -3.98 1 94.19 83 TYR A C 1
ATOM 673 O O . TYR A 1 83 ? -0.664 10.523 -4.027 1 94.19 83 TYR A O 1
ATOM 681 N N . ILE A 1 84 ? -1.096 12.664 -4.633 1 92.56 84 ILE A N 1
ATOM 682 C CA . ILE A 1 84 ? 0.117 12.781 -5.434 1 92.56 84 ILE A CA 1
ATOM 683 C C . ILE A 1 84 ? 1.032 13.844 -4.828 1 92.56 84 ILE A C 1
ATOM 685 O O . ILE A 1 84 ? 0.589 14.953 -4.516 1 92.56 84 ILE A O 1
ATOM 689 N N . GLN A 1 85 ? 2.188 13.391 -4.633 1 88.12 85 GLN A N 1
ATOM 690 C CA . GLN A 1 85 ? 3.17 14.336 -4.113 1 88.12 85 GLN A CA 1
ATOM 691 C C . GLN A 1 85 ? 4.172 14.742 -5.195 1 88.12 85 GLN A C 1
ATOM 693 O O . GLN A 1 85 ? 4.793 13.883 -5.824 1 88.12 85 GLN A O 1
ATOM 698 N N . ASN A 1 86 ? 4.238 15.953 -5.473 1 84.06 86 ASN A N 1
ATOM 699 C CA . ASN A 1 86 ? 5.254 16.562 -6.32 1 84.06 86 ASN A CA 1
ATOM 700 C C . ASN A 1 86 ? 6.086 17.594 -5.551 1 84.06 86 ASN A C 1
ATOM 702 O O . ASN A 1 86 ? 5.617 18.688 -5.266 1 84.06 86 ASN A O 1
ATOM 706 N N . ASN A 1 87 ? 7.27 17.156 -5.215 1 79.19 87 ASN A N 1
ATOM 707 C CA . ASN A 1 87 ? 8.117 17.984 -4.367 1 79.19 87 ASN A CA 1
ATOM 708 C C . ASN A 1 87 ? 7.441 18.297 -3.033 1 79.19 87 ASN A C 1
ATOM 710 O O . ASN A 1 87 ? 7.184 17.391 -2.24 1 79.19 87 ASN A O 1
ATOM 714 N N . LEU A 1 88 ? 7.086 19.578 -2.721 1 77.44 88 LEU A N 1
ATOM 715 C CA . LEU A 1 88 ? 6.547 19.938 -1.412 1 77.44 88 LEU A CA 1
ATOM 716 C C . LEU A 1 88 ? 5.039 20.125 -1.479 1 77.44 88 LEU A C 1
ATOM 718 O O . LEU A 1 88 ? 4.414 20.516 -0.491 1 77.44 88 LEU A O 1
ATOM 722 N N . THR A 1 89 ? 4.465 19.672 -2.586 1 81.56 89 THR A N 1
ATOM 723 C CA . THR A 1 89 ? 3.031 19.891 -2.738 1 81.56 89 THR A CA 1
ATOM 724 C C . THR A 1 89 ? 2.287 18.547 -2.799 1 81.56 89 THR A C 1
ATOM 726 O O . THR A 1 89 ? 2.771 17.594 -3.398 1 81.56 89 THR A O 1
ATOM 729 N N . LEU A 1 90 ? 1.136 18.609 -2.166 1 88.06 90 LEU A N 1
ATOM 730 C CA . LEU A 1 90 ? 0.261 17.438 -2.139 1 88.06 90 LEU A CA 1
ATOM 731 C C . LEU A 1 90 ? -1.073 17.734 -2.811 1 88.06 90 LEU A C 1
ATOM 733 O O . LEU A 1 90 ? -1.665 18.797 -2.576 1 88.06 90 LEU A O 1
ATOM 737 N N . LYS A 1 91 ? -1.434 16.844 -3.764 1 89.69 91 LYS A N 1
ATOM 738 C CA . LYS A 1 91 ? -2.732 16.969 -4.418 1 89.69 91 LYS A CA 1
ATOM 739 C C . LYS A 1 91 ? -3.5 15.656 -4.375 1 89.69 91 LYS A C 1
ATOM 741 O O . LYS A 1 91 ? -2.9 14.578 -4.395 1 89.69 91 LYS A O 1
ATOM 746 N N . LYS A 1 92 ? -4.793 15.727 -4.293 1 90.44 92 LYS A N 1
ATOM 747 C CA . LYS A 1 92 ? -5.621 14.531 -4.434 1 90.44 92 LYS A CA 1
ATOM 748 C C . LYS A 1 92 ? -5.531 13.961 -5.844 1 90.44 92 LYS A C 1
ATOM 750 O O . LYS A 1 92 ? -5.465 14.711 -6.82 1 90.44 92 LYS A O 1
ATOM 755 N N . TYR A 1 93 ? -5.422 12.664 -5.973 1 89.69 93 TYR A N 1
ATOM 756 C CA . TYR A 1 93 ? -5.281 12.023 -7.273 1 89.69 93 TYR A CA 1
ATOM 757 C C . TYR A 1 93 ? -6.434 12.391 -8.195 1 89.69 93 TYR A C 1
ATOM 759 O O . TYR A 1 93 ? -6.227 12.719 -9.367 1 89.69 93 TYR A O 1
ATOM 767 N N . LYS A 1 94 ? -7.785 12.094 -7.949 1 75.56 94 LYS A N 1
ATOM 768 C CA . LYS A 1 94 ? -8.914 12.492 -8.781 1 75.56 94 LYS A CA 1
ATOM 769 C C . LYS A 1 94 ? -9.5 13.828 -8.328 1 75.56 94 LYS A C 1
ATOM 771 O O . LYS A 1 94 ? -10.5 14.297 -8.875 1 75.56 94 LYS A O 1
ATOM 776 N N . GLN A 1 95 ? -8.672 14.75 -7.777 1 52.19 95 GLN A N 1
ATOM 777 C CA . GLN A 1 95 ? -9.336 16.047 -7.793 1 52.19 95 GLN A CA 1
ATOM 778 C C . GLN A 1 95 ? -9.055 16.797 -9.094 1 52.19 95 GLN A C 1
ATOM 780 O O . GLN A 1 95 ? -8.008 16.609 -9.711 1 52.19 95 GLN A O 1
ATOM 785 N N . MET B 1 1 ? 11.047 8.086 15.164 1 79.69 1 MET B N 1
ATOM 786 C CA . MET B 1 1 ? 9.648 8.508 15.242 1 79.69 1 MET B CA 1
ATOM 787 C C . MET B 1 1 ? 9.531 10.023 15.172 1 79.69 1 MET B C 1
ATOM 789 O O . MET B 1 1 ? 10.398 10.742 15.672 1 79.69 1 MET B O 1
ATOM 793 N N . TYR B 1 2 ? 8.453 10.531 14.359 1 87 2 TYR B N 1
ATOM 794 C CA . TYR B 1 2 ? 8.227 11.961 14.172 1 87 2 TYR B CA 1
ATOM 795 C C . TYR B 1 2 ? 6.887 12.383 14.766 1 87 2 TYR B C 1
ATOM 797 O O . TYR B 1 2 ? 5.879 11.688 14.602 1 87 2 TYR B O 1
ATOM 805 N N . ARG B 1 3 ? 7.016 13.422 15.586 1 90.44 3 ARG B N 1
ATOM 806 C CA . ARG B 1 3 ? 5.801 13.93 16.219 1 90.44 3 ARG B CA 1
ATOM 807 C C . ARG B 1 3 ? 5.348 15.227 15.555 1 90.44 3 ARG B C 1
ATOM 809 O O . ARG B 1 3 ? 6.172 16.062 15.18 1 90.44 3 ARG B O 1
ATOM 816 N N . PHE B 1 4 ? 4.055 15.312 15.367 1 88.31 4 PHE B N 1
ATOM 817 C CA . PHE B 1 4 ? 3.5 16.531 14.797 1 88.31 4 PHE B CA 1
ATOM 818 C C . PHE B 1 4 ? 2.082 16.766 15.305 1 88.31 4 PHE B C 1
ATOM 820 O O . PHE B 1 4 ? 1.457 15.867 15.859 1 88.31 4 PHE B O 1
ATOM 827 N N . SER B 1 5 ? 1.678 18.016 15.062 1 87.69 5 SER B N 1
ATOM 828 C CA . SER B 1 5 ? 0.347 18.344 15.555 1 87.69 5 SER B CA 1
ATOM 829 C C . SER B 1 5 ? -0.585 18.734 14.422 1 87.69 5 SER B C 1
ATOM 831 O O . SER B 1 5 ? -0.168 19.422 13.477 1 87.69 5 SER B O 1
ATOM 833 N N . ILE B 1 6 ? -1.789 18.25 14.57 1 85.5 6 ILE B N 1
ATOM 834 C CA . ILE B 1 6 ? -2.889 18.688 13.719 1 85.5 6 ILE B CA 1
ATOM 835 C C . ILE B 1 6 ? -4.031 19.219 14.586 1 85.5 6 ILE B C 1
ATOM 837 O O . ILE B 1 6 ? -4.719 18.453 15.258 1 85.5 6 ILE B O 1
ATOM 841 N N . GLY B 1 7 ? -4.273 20.578 14.445 1 83.81 7 GLY B N 1
ATOM 842 C CA . GLY B 1 7 ? -5.176 21.141 15.438 1 83.81 7 GLY B CA 1
ATOM 843 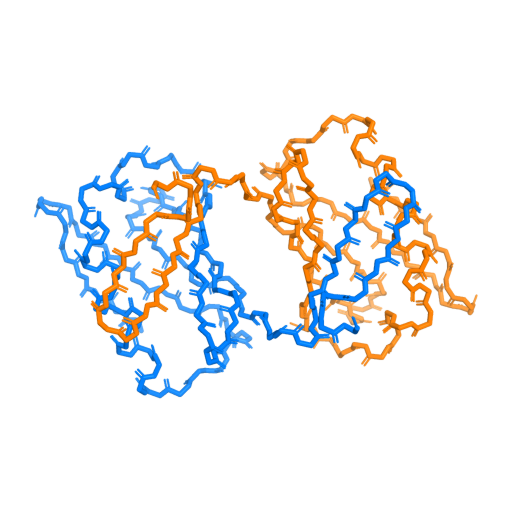C C . GLY B 1 7 ? -4.738 20.875 16.859 1 83.81 7 GLY B C 1
ATOM 844 O O . GLY B 1 7 ? -3.607 21.188 17.234 1 83.81 7 GLY B O 1
ATOM 845 N N . SER B 1 8 ? -5.598 20.25 17.625 1 86.94 8 SER B N 1
ATOM 846 C CA . SER B 1 8 ? -5.301 19.953 19.016 1 86.94 8 SER B CA 1
ATOM 847 C C . SER B 1 8 ? -4.797 18.516 19.188 1 86.94 8 SER B C 1
ATOM 849 O O . SER B 1 8 ? -4.449 18.109 20.297 1 86.94 8 SER B O 1
ATOM 851 N N . GLN B 1 9 ? -4.734 17.891 18.125 1 88 9 GLN B N 1
ATOM 852 C CA . GLN B 1 9 ? -4.34 16.484 18.203 1 88 9 GLN B CA 1
ATOM 853 C C . GLN B 1 9 ? -2.842 16.328 17.969 1 88 9 GLN B C 1
ATOM 855 O O . GLN B 1 9 ? -2.283 16.938 17.047 1 88 9 GLN B O 1
ATOM 860 N N . GLU B 1 10 ? -2.232 15.469 18.828 1 91.81 10 GLU B N 1
ATOM 861 C CA . GLU B 1 10 ? -0.824 15.117 18.672 1 91.81 10 GLU B CA 1
ATOM 862 C C . GLU B 1 10 ? -0.663 13.789 17.938 1 91.81 10 GLU B C 1
ATOM 864 O O . GLU B 1 10 ? -1.188 12.766 18.391 1 91.81 10 GLU B O 1
ATOM 869 N N . TRP B 1 11 ? 0.066 13.859 16.828 1 91.56 11 TRP B N 1
ATOM 870 C CA . TRP B 1 11 ? 0.25 12.688 15.992 1 91.56 11 TRP B CA 1
ATOM 871 C C . TRP B 1 11 ? 1.69 12.188 16.062 1 91.56 11 TRP B C 1
ATOM 873 O O . TRP B 1 11 ? 2.611 12.969 16.312 1 91.56 11 TRP B O 1
ATOM 883 N N . ILE B 1 12 ? 1.819 10.922 15.898 1 92.69 12 ILE B N 1
ATOM 884 C CA . ILE B 1 12 ? 3.127 10.289 15.758 1 92.69 12 ILE B CA 1
ATOM 885 C C . ILE B 1 12 ? 3.236 9.633 14.391 1 92.69 12 ILE B C 1
ATOM 887 O O . ILE B 1 12 ? 2.344 8.891 13.977 1 92.69 12 ILE B O 1
ATOM 891 N N . LEU B 1 13 ? 4.246 9.992 13.641 1 92.25 13 LEU B N 1
ATOM 892 C CA . LEU B 1 13 ? 4.562 9.32 12.391 1 92.25 13 LEU B CA 1
ATOM 893 C C . LEU B 1 13 ? 5.629 8.25 12.602 1 92.25 13 LEU B C 1
ATOM 895 O O . LEU B 1 13 ? 6.711 8.539 13.117 1 92.25 13 LEU B O 1
ATOM 899 N N . ARG B 1 14 ? 5.242 7.047 12.18 1 92.38 14 ARG B N 1
ATOM 900 C CA . ARG B 1 14 ? 6.164 5.922 12.328 1 92.38 14 ARG B CA 1
ATOM 901 C C . ARG B 1 14 ? 6.387 5.223 10.992 1 92.38 14 ARG B C 1
ATOM 903 O O . ARG B 1 14 ? 5.512 5.23 10.125 1 92.38 14 ARG B O 1
ATOM 910 N N . PHE B 1 15 ? 7.598 4.703 10.883 1 91.88 15 PHE B N 1
ATOM 911 C CA . PHE B 1 15 ? 7.941 3.879 9.734 1 91.88 15 PHE B CA 1
ATOM 912 C C . PHE B 1 15 ? 8.07 2.414 10.133 1 91.88 15 PHE B C 1
ATOM 914 O O . PHE B 1 15 ? 8.68 2.098 11.156 1 91.88 15 PHE B O 1
ATOM 921 N N . SER B 1 16 ? 7.402 1.582 9.328 1 90.12 16 SER B N 1
ATOM 922 C CA . SER B 1 16 ? 7.555 0.157 9.609 1 90.12 16 SER B CA 1
ATOM 923 C C . SER B 1 16 ? 9.023 -0.26 9.555 1 90.12 16 SER B C 1
ATOM 925 O O . SER B 1 16 ? 9.805 0.297 8.781 1 90.12 16 SER B O 1
ATOM 927 N N . PRO B 1 17 ? 9.398 -1.21 10.328 1 84.44 17 PRO B N 1
ATOM 928 C CA . PRO B 1 17 ? 10.805 -1.582 10.484 1 84.44 17 PRO B CA 1
ATOM 929 C C . PRO B 1 17 ? 11.461 -1.97 9.164 1 84.44 17 PRO B C 1
ATOM 931 O O . PRO B 1 17 ? 12.672 -1.812 9 1 84.44 17 PRO B O 1
ATOM 934 N N . HIS B 1 18 ? 10.719 -2.426 8.219 1 81.25 18 HIS B N 1
ATOM 935 C CA . HIS B 1 18 ? 11.297 -2.91 6.969 1 81.25 18 HIS B CA 1
ATOM 936 C C . HIS B 1 18 ? 11.438 -1.783 5.953 1 81.25 18 HIS B C 1
ATOM 938 O O . HIS B 1 18 ? 11.977 -1.99 4.859 1 81.25 18 HIS B O 1
ATOM 944 N N . ILE B 1 19 ? 11.078 -0.627 6.379 1 84.19 19 ILE B N 1
ATOM 945 C CA . ILE B 1 19 ? 11.125 0.516 5.473 1 84.19 19 ILE B CA 1
ATOM 946 C C . ILE B 1 19 ? 12.414 1.296 5.691 1 84.19 19 ILE B C 1
ATOM 948 O O . ILE B 1 19 ? 12.672 1.789 6.793 1 84.19 19 ILE B O 1
ATOM 952 N N . GLU B 1 20 ? 13.188 1.253 4.699 1 79.19 20 GLU B N 1
ATOM 953 C CA . GLU B 1 20 ? 14.383 2.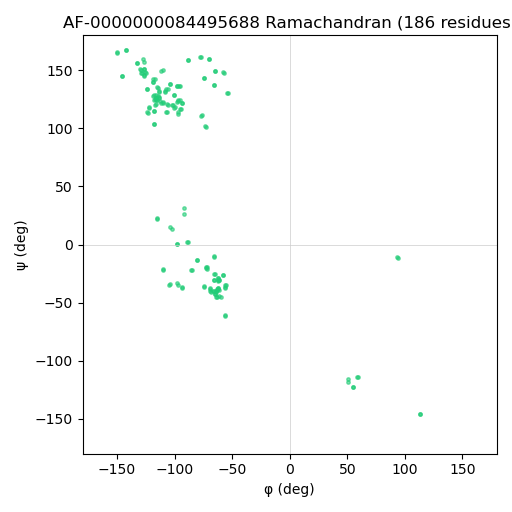098 4.68 1 79.19 20 GLU B CA 1
ATOM 954 C C . GLU B 1 20 ? 14.219 3.254 3.697 1 79.19 20 GLU B C 1
ATOM 956 O O . GLU B 1 20 ? 14.031 3.037 2.498 1 79.19 20 GLU B O 1
ATOM 961 N N . ILE B 1 21 ? 14.18 4.402 4.27 1 79.69 21 ILE B N 1
ATOM 962 C CA . ILE B 1 21 ? 14 5.566 3.408 1 79.69 21 ILE B CA 1
ATOM 963 C C . ILE B 1 21 ? 15.109 6.582 3.67 1 79.69 21 ILE B C 1
ATOM 965 O O . ILE B 1 21 ? 15.586 6.715 4.801 1 79.69 21 ILE B O 1
ATOM 969 N N . GLU B 1 22 ? 15.492 7.207 2.67 1 83.19 22 GLU B N 1
ATOM 970 C CA . GLU B 1 22 ? 16.484 8.281 2.793 1 83.19 22 GLU B CA 1
ATOM 971 C C . GLU B 1 22 ? 15.93 9.438 3.615 1 83.19 22 GLU B C 1
ATOM 973 O O . GLU B 1 22 ? 14.734 9.734 3.564 1 83.19 22 GLU B O 1
ATOM 978 N N . PRO B 1 23 ? 16.781 10.148 4.332 1 83.94 23 PRO B N 1
ATOM 979 C CA . PRO B 1 23 ? 16.359 11.266 5.176 1 83.94 23 PRO B CA 1
ATOM 980 C C . PRO B 1 23 ? 15.586 12.336 4.402 1 83.94 23 PRO B C 1
ATOM 982 O O . PRO B 1 23 ? 14.625 12.906 4.918 1 83.94 23 PRO B O 1
ATOM 985 N N . GLU B 1 24 ? 16 12.539 3.219 1 81.25 24 GLU B N 1
ATOM 986 C CA . GLU B 1 24 ? 15.352 13.57 2.408 1 81.25 24 GLU B CA 1
ATOM 987 C C . GLU B 1 24 ? 13.906 13.188 2.086 1 81.25 24 GLU B C 1
ATOM 989 O O . GLU B 1 24 ? 13.023 14.047 2.074 1 81.25 24 GLU B O 1
ATOM 994 N N . ILE B 1 25 ? 13.75 12.008 1.829 1 79.06 25 ILE B N 1
ATOM 995 C CA . ILE B 1 25 ? 12.414 11.516 1.513 1 79.06 25 ILE B CA 1
ATOM 996 C C . ILE B 1 25 ? 11.539 11.547 2.766 1 79.06 25 ILE B C 1
ATOM 998 O O . ILE B 1 25 ? 10.367 11.914 2.701 1 79.06 25 ILE B O 1
ATOM 1002 N N . LYS B 1 26 ? 12.172 11.242 3.818 1 82.25 26 LYS B N 1
ATOM 1003 C CA . LYS B 1 26 ? 11.461 11.273 5.094 1 82.25 2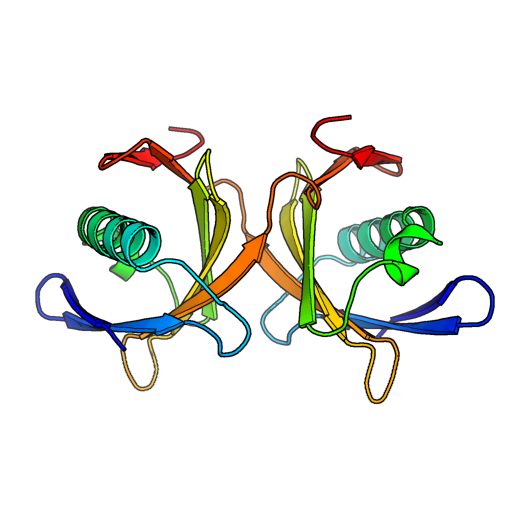6 LYS B CA 1
ATOM 1004 C C . LYS B 1 26 ? 10.945 12.68 5.398 1 82.25 26 LYS B C 1
ATOM 1006 O O . LYS B 1 26 ? 9.797 12.852 5.805 1 82.25 26 LYS B O 1
ATOM 1011 N N . GLN B 1 27 ? 11.812 13.578 5.156 1 81.94 27 GLN B N 1
ATOM 1012 C CA . GLN B 1 27 ? 11.438 14.969 5.398 1 81.94 27 GLN B CA 1
ATOM 1013 C C . GLN B 1 27 ? 10.297 15.398 4.477 1 81.94 27 GLN B C 1
ATOM 1015 O O . GLN B 1 27 ? 9.383 16.109 4.898 1 81.94 27 GLN B O 1
ATOM 1020 N N . ALA B 1 28 ? 10.398 14.961 3.258 1 82.38 28 ALA B N 1
ATOM 1021 C CA . ALA B 1 28 ? 9.352 15.297 2.295 1 82.38 28 ALA B CA 1
ATOM 1022 C C . ALA B 1 28 ? 8.008 14.695 2.711 1 82.38 28 ALA B C 1
ATOM 1024 O O . ALA B 1 28 ? 6.969 15.344 2.59 1 82.38 28 ALA B O 1
ATOM 1025 N N . ILE B 1 29 ? 8.07 13.5 3.232 1 85.31 29 ILE B N 1
ATOM 1026 C CA . ILE B 1 29 ? 6.863 12.82 3.686 1 85.31 29 ILE B CA 1
ATOM 1027 C C . ILE B 1 29 ? 6.254 13.57 4.863 1 85.31 29 ILE B C 1
ATOM 1029 O O . ILE B 1 29 ? 5.047 13.828 4.887 1 85.31 29 ILE B O 1
ATOM 1033 N N . VAL B 1 30 ? 7.109 13.977 5.723 1 83.5 30 VAL B N 1
ATOM 1034 C CA . VAL B 1 30 ? 6.652 14.688 6.914 1 83.5 30 VAL B CA 1
ATOM 1035 C C . VAL B 1 30 ? 5.984 16 6.512 1 83.5 30 VAL B C 1
ATOM 1037 O O . VAL B 1 30 ? 4.902 16.328 7.004 1 83.5 30 VAL B O 1
ATOM 1040 N N . SER B 1 31 ? 6.621 16.688 5.629 1 83.31 31 SER B N 1
ATOM 1041 C CA . SER B 1 31 ? 6.082 17.953 5.168 1 83.31 31 SER B CA 1
ATOM 1042 C C . SER B 1 31 ? 4.73 17.766 4.488 1 83.31 31 SER B C 1
ATOM 1044 O O . SER B 1 31 ? 3.826 18.594 4.652 1 83.31 31 SER B O 1
ATOM 1046 N N . THR B 1 32 ? 4.656 16.734 3.77 1 81.88 32 THR B N 1
ATOM 1047 C CA . THR B 1 32 ? 3.438 16.453 3.016 1 81.88 32 THR B CA 1
ATOM 1048 C C . THR B 1 32 ? 2.289 16.109 3.957 1 81.88 32 THR B C 1
ATOM 1050 O O . THR B 1 32 ? 1.152 16.531 3.746 1 81.88 32 THR B O 1
ATOM 1053 N N . ILE B 1 33 ? 2.545 15.359 4.973 1 86 33 ILE B N 1
ATOM 1054 C CA . ILE B 1 33 ? 1.529 14.953 5.938 1 86 33 ILE B CA 1
ATOM 1055 C C . ILE B 1 33 ? 0.96 16.188 6.637 1 86 33 ILE B C 1
ATOM 1057 O O . ILE B 1 33 ? -0.235 16.25 6.934 1 86 33 ILE B O 1
ATOM 1061 N N . LEU B 1 34 ? 1.866 17.141 6.891 1 83.56 34 LEU B N 1
ATOM 1062 C CA . LEU B 1 34 ? 1.416 18.375 7.527 1 83.56 34 LEU B CA 1
ATOM 1063 C C . LEU B 1 34 ? 0.412 19.109 6.645 1 83.56 34 LEU B C 1
ATOM 1065 O O . LEU B 1 34 ? -0.512 19.75 7.148 1 83.56 34 LEU B O 1
ATOM 1069 N N . GLN B 1 35 ? 0.564 18.906 5.402 1 84.5 35 GLN B N 1
ATOM 1070 C CA . GLN B 1 35 ? -0.361 19.531 4.461 1 84.5 35 GLN B CA 1
ATOM 1071 C C . GLN B 1 35 ? -1.712 18.828 4.465 1 84.5 35 GLN B C 1
ATOM 1073 O O . GLN B 1 35 ? -2.746 19.438 4.203 1 84.5 35 GLN B O 1
ATOM 1078 N N . LEU B 1 36 ? -1.691 17.516 4.625 1 83.56 36 LEU B N 1
ATOM 1079 C CA . LEU B 1 36 ? -2.941 16.781 4.742 1 83.56 36 LEU B CA 1
ATOM 1080 C C . LEU B 1 36 ? -3.795 17.328 5.883 1 83.56 36 LEU B C 1
ATOM 1082 O O . LEU B 1 36 ? -5.023 17.359 5.781 1 83.56 36 LEU B O 1
ATOM 1086 N N . GLY B 1 37 ? -3.139 17.766 6.957 1 79.25 37 GLY B N 1
ATOM 1087 C CA . GLY B 1 37 ? -3.781 18.516 8.023 1 79.25 37 GLY B CA 1
ATOM 1088 C C . GLY B 1 37 ? -5.047 17.859 8.539 1 79.25 37 GLY B C 1
ATOM 1089 O O . GLY B 1 37 ? -5.031 16.688 8.93 1 79.25 37 GLY B O 1
ATOM 1090 N N . SER B 1 38 ? -6.148 18.641 8.297 1 80.38 38 SER B N 1
ATOM 1091 C CA . SER B 1 38 ? -7.441 18.297 8.875 1 80.38 38 SER B CA 1
ATOM 1092 C C . SER B 1 38 ? -8.039 17.078 8.18 1 80.38 38 SER B C 1
ATOM 1094 O O . SER B 1 38 ? -8.867 16.375 8.766 1 80.38 38 SER B O 1
ATOM 1096 N N . GLU B 1 39 ? -7.57 16.797 7 1 87.25 39 GLU B N 1
ATOM 1097 C CA . GLU B 1 39 ? -8.086 15.625 6.305 1 87.25 39 GLU B CA 1
ATOM 1098 C C . GLU B 1 39 ? -7.703 14.336 7.035 1 87.25 39 GLU B C 1
ATOM 1100 O O . GLU B 1 39 ? -8.445 13.359 7 1 87.25 39 GLU B O 1
ATOM 1105 N N . LEU B 1 40 ? -6.621 14.359 7.664 1 89.25 40 LEU B N 1
ATOM 1106 C CA . LEU B 1 40 ? -6.145 13.195 8.406 1 89.25 40 LEU B CA 1
ATOM 1107 C C . LEU B 1 40 ? -7.117 12.836 9.531 1 89.25 40 LEU B C 1
ATOM 1109 O O . LEU B 1 40 ? -7.312 11.656 9.828 1 89.25 40 LEU B O 1
ATOM 1113 N N . GLN B 1 41 ? -7.711 13.82 10 1 87.75 41 GLN B N 1
ATOM 1114 C CA . GLN B 1 41 ? -8.625 13.617 11.125 1 87.75 41 GLN B CA 1
ATOM 1115 C C . GLN B 1 41 ? -9.898 12.906 10.672 1 87.75 41 GLN B C 1
ATOM 1117 O O . GLN B 1 41 ? -10.625 12.336 11.484 1 87.75 41 GLN B O 1
ATOM 1122 N N . THR B 1 42 ? -10.148 13 9.352 1 91 42 THR B N 1
ATOM 1123 C CA . THR B 1 42 ? -11.383 12.414 8.844 1 91 42 THR B CA 1
ATOM 1124 C C . THR B 1 42 ? -11.234 10.906 8.664 1 91 42 THR B C 1
ATOM 1126 O O . THR B 1 42 ? -12.234 10.195 8.531 1 91 42 THR B O 1
ATOM 1129 N N . TYR B 1 43 ? -10.094 10.414 8.711 1 92.69 43 TYR B N 1
ATOM 1130 C CA . TYR B 1 43 ? -9.867 8.977 8.594 1 92.69 43 TYR B CA 1
ATOM 1131 C C . TYR B 1 43 ? -10.273 8.25 9.867 1 92.69 43 TYR B C 1
ATOM 1133 O O . TYR B 1 43 ? -10.055 8.75 10.969 1 92.69 43 TYR B O 1
ATOM 1141 N N . SER B 1 44 ? -10.812 7.102 9.641 1 91.62 44 SER B N 1
ATOM 1142 C CA . SER B 1 44 ? -11.109 6.25 10.781 1 91.62 44 SER B CA 1
ATOM 1143 C C . SER B 1 44 ? -9.922 5.367 11.141 1 91.62 44 SER B C 1
ATOM 1145 O O . SER B 1 44 ? -9.016 5.172 10.32 1 91.62 44 SER B O 1
ATOM 1147 N N . HIS B 1 45 ? -9.977 4.938 12.367 1 91.38 45 HIS B N 1
ATOM 1148 C CA . HIS B 1 45 ? -8.992 3.953 12.797 1 91.38 45 HIS B CA 1
ATOM 1149 C C . HIS B 1 45 ? -8.969 2.75 11.859 1 91.38 45 HIS B C 1
ATOM 1151 O O . HIS B 1 45 ? -10.016 2.189 11.539 1 91.38 45 HIS B O 1
ATOM 1157 N N . GLY B 1 46 ? -7.805 2.402 11.445 1 90.25 46 GLY B N 1
ATOM 1158 C CA . GLY B 1 46 ? -7.664 1.229 10.602 1 90.25 46 GLY B CA 1
ATOM 1159 C C . GLY B 1 46 ? -7.68 1.56 9.117 1 90.25 46 GLY B C 1
ATOM 1160 O O . GLY B 1 46 ? -7.305 0.728 8.289 1 90.25 46 GLY B O 1
ATOM 1161 N N . GLU B 1 47 ? -8.055 2.807 8.773 1 93.81 47 GLU B N 1
ATOM 1162 C CA . GLU B 1 47 ? -8.07 3.215 7.371 1 93.81 47 GLU B CA 1
ATOM 1163 C C . GLU B 1 47 ? -6.66 3.508 6.863 1 93.81 47 GLU B C 1
ATOM 1165 O O . GLU B 1 47 ? -5.727 3.654 7.656 1 93.81 47 GLU B O 1
ATOM 1170 N N . SER B 1 48 ? -6.605 3.48 5.535 1 96.31 48 SER B N 1
ATOM 1171 C CA . SER B 1 48 ? -5.312 3.742 4.902 1 96.31 48 SER B CA 1
ATOM 1172 C C . SER B 1 48 ? -5.449 4.75 3.764 1 96.31 48 SER B C 1
ATOM 1174 O O . SER B 1 48 ? -6.551 4.977 3.258 1 96.31 48 SER B O 1
ATOM 1176 N N . PHE B 1 49 ? -4.41 5.383 3.484 1 96.44 49 PHE B N 1
ATOM 1177 C CA . PHE B 1 49 ? -4.289 6.203 2.285 1 96.44 49 PHE B CA 1
ATOM 1178 C C . PHE B 1 49 ? -2.891 6.086 1.688 1 96.44 49 PHE B C 1
ATOM 1180 O O . PHE B 1 49 ? -1.993 5.508 2.307 1 96.44 49 PHE B O 1
ATOM 1187 N N . VAL B 1 50 ? -2.779 6.586 0.442 1 96.81 50 VAL B N 1
ATOM 1188 C CA . VAL B 1 50 ? -1.469 6.48 -0.191 1 96.81 50 VAL B CA 1
ATOM 1189 C C . VAL B 1 50 ? -1.046 7.84 -0.738 1 96.81 50 VAL B C 1
ATOM 1191 O O . VAL B 1 50 ? -1.893 8.68 -1.062 1 96.81 50 VAL B O 1
ATOM 1194 N N . ILE B 1 51 ? 0.219 8.008 -0.756 1 94.31 51 ILE B N 1
ATOM 1195 C CA . ILE B 1 51 ? 0.842 9.109 -1.479 1 94.31 51 ILE B CA 1
ATOM 1196 C C . ILE B 1 51 ? 1.708 8.562 -2.611 1 94.31 51 ILE B C 1
ATOM 1198 O O . ILE B 1 51 ? 2.566 7.711 -2.385 1 94.31 51 ILE B O 1
ATOM 1202 N N . ILE B 1 52 ? 1.442 8.992 -3.74 1 94.31 52 ILE B N 1
ATOM 1203 C CA . ILE B 1 52 ? 2.229 8.602 -4.906 1 94.31 52 ILE B CA 1
ATOM 1204 C C . ILE B 1 52 ? 3.309 9.648 -5.172 1 94.31 52 ILE B C 1
ATOM 1206 O O . ILE B 1 52 ? 3.002 10.828 -5.383 1 94.31 52 ILE B O 1
ATOM 1210 N N . ASN B 1 53 ? 4.469 9.172 -5.043 1 90.81 53 ASN B N 1
ATOM 1211 C CA . ASN B 1 53 ? 5.645 10.008 -5.285 1 90.81 53 ASN B CA 1
ATOM 1212 C C . ASN B 1 53 ? 6.426 9.531 -6.508 1 90.81 53 ASN B C 1
ATOM 1214 O O . ASN B 1 53 ? 6.758 8.344 -6.613 1 90.81 53 ASN B O 1
ATOM 1218 N N . ASP B 1 54 ? 6.766 10.43 -7.395 1 86.5 54 ASP B N 1
ATOM 1219 C CA . ASP B 1 54 ? 7.367 10.086 -8.68 1 86.5 54 ASP B CA 1
ATOM 1220 C C . ASP B 1 54 ? 8.742 9.438 -8.484 1 86.5 54 ASP B C 1
ATOM 1222 O O . ASP B 1 54 ? 9.18 8.648 -9.32 1 86.5 54 ASP B O 1
ATOM 1226 N N . TYR B 1 55 ? 9.359 9.719 -7.434 1 85.5 55 TYR B N 1
ATOM 1227 C CA . TYR B 1 55 ? 10.727 9.258 -7.242 1 85.5 55 TYR B CA 1
ATOM 1228 C C . TYR B 1 55 ? 10.766 7.992 -6.398 1 85.5 55 TYR B C 1
ATOM 1230 O O . TYR B 1 55 ? 11.547 7.078 -6.672 1 85.5 55 TYR B O 1
ATOM 1238 N N . VAL B 1 56 ? 9.867 7.91 -5.504 1 89.69 56 VAL B N 1
ATOM 1239 C CA . VAL B 1 56 ? 9.961 6.84 -4.516 1 89.69 56 VAL B CA 1
ATOM 1240 C C . VAL B 1 56 ? 8.938 5.75 -4.836 1 89.69 56 VAL B C 1
ATOM 1242 O O . VAL B 1 56 ? 9.211 4.562 -4.66 1 89.69 56 VAL B O 1
ATOM 1245 N N . GLY B 1 57 ? 7.785 6.145 -5.344 1 94.25 57 GLY B N 1
ATOM 1246 C CA . GLY B 1 57 ? 6.691 5.219 -5.605 1 94.25 57 GLY B CA 1
ATOM 1247 C C . GLY B 1 57 ? 5.484 5.457 -4.723 1 94.25 57 GLY B C 1
ATOM 1248 O O . GLY B 1 57 ? 5.152 6.602 -4.406 1 94.25 57 GLY B O 1
ATOM 1249 N N . ILE B 1 58 ? 4.871 4.398 -4.422 1 96.12 58 ILE B N 1
ATOM 1250 C CA . ILE B 1 58 ? 3.66 4.488 -3.613 1 96.12 58 ILE B CA 1
ATOM 1251 C C . ILE B 1 58 ? 4.012 4.316 -2.137 1 96.12 58 ILE B C 1
ATOM 1253 O O . ILE B 1 58 ? 4.621 3.316 -1.75 1 96.12 58 ILE B O 1
ATOM 1257 N N . ILE B 1 59 ? 3.678 5.297 -1.374 1 95.88 59 ILE B N 1
ATOM 1258 C CA . ILE B 1 59 ? 3.848 5.262 0.075 1 95.88 59 ILE B CA 1
ATOM 1259 C C . ILE B 1 59 ? 2.506 4.973 0.744 1 95.88 59 ILE B C 1
ATOM 1261 O O . ILE B 1 59 ? 1.544 5.723 0.568 1 95.88 59 ILE B O 1
ATOM 1265 N N . VAL B 1 60 ? 2.422 3.91 1.481 1 96.94 60 VAL B N 1
ATOM 1266 C CA . VAL B 1 60 ? 1.173 3.48 2.102 1 96.94 60 VAL B CA 1
ATOM 1267 C C . VAL B 1 60 ? 1.157 3.893 3.572 1 96.94 60 VAL B C 1
ATOM 1269 O O . VAL B 1 60 ? 2.08 3.568 4.324 1 96.94 60 VAL B O 1
ATOM 1272 N N . PHE B 1 61 ? 0.09 4.551 3.98 1 95.81 61 PHE B N 1
ATOM 1273 C CA . PHE B 1 61 ? -0.073 4.996 5.359 1 95.81 61 PHE B CA 1
ATOM 1274 C C . PHE B 1 61 ? -1.245 4.281 6.023 1 95.81 61 PHE B C 1
ATOM 1276 O O . PHE B 1 61 ? -2.322 4.168 5.434 1 95.81 61 PHE B O 1
ATOM 1283 N N . ASN B 1 62 ? -1.047 3.854 7.188 1 95.94 62 ASN B N 1
ATOM 1284 C CA . ASN B 1 62 ? -2.111 3.34 8.047 1 95.94 62 ASN B CA 1
ATOM 1285 C C . ASN B 1 62 ? -2.441 4.316 9.172 1 95.94 62 ASN B C 1
ATOM 1287 O O . ASN B 1 62 ? -1.542 4.809 9.852 1 95.94 62 ASN B O 1
ATOM 1291 N N . VAL B 1 63 ? -3.678 4.539 9.383 1 94.75 63 VAL B N 1
ATOM 1292 C CA . VAL B 1 63 ? -4.133 5.461 10.414 1 94.75 63 VAL B CA 1
ATOM 1293 C C . VAL B 1 63 ? -4.566 4.68 11.648 1 94.75 63 VAL B C 1
ATOM 1295 O O . VAL B 1 63 ? -5.434 3.809 11.57 1 94.75 63 VAL B O 1
ATOM 1298 N N . GLU B 1 64 ? -3.863 4.965 12.656 1 92.75 64 GLU B N 1
ATOM 1299 C CA . GLU B 1 64 ? -4.238 4.395 13.945 1 92.75 64 GLU B CA 1
ATOM 1300 C C . GLU B 1 64 ? -4.633 5.48 14.938 1 92.75 64 GLU B C 1
ATOM 1302 O O . GLU B 1 64 ? -3.83 6.363 15.25 1 92.75 64 GLU B O 1
ATOM 1307 N N . LYS B 1 65 ? -5.781 5.523 15.477 1 89.12 65 LYS B N 1
ATOM 1308 C CA . LYS B 1 65 ? -6.258 6.559 16.391 1 89.12 65 LYS B CA 1
ATOM 1309 C C . LYS B 1 65 ? -6.406 6.012 17.812 1 89.12 65 LYS B C 1
ATOM 1311 O O . LYS B 1 65 ? -6.52 6.781 18.766 1 89.12 65 LYS B O 1
ATOM 1316 N N . LEU B 1 66 ? -6.531 4.781 17.953 1 85.06 66 LEU B N 1
ATOM 1317 C CA . LEU B 1 66 ? -6.59 4.156 19.281 1 85.06 66 LEU B CA 1
ATOM 1318 C C . LEU B 1 66 ? -5.352 3.303 19.531 1 85.06 66 LEU B C 1
ATOM 1320 O O . LEU B 1 66 ? -5.062 2.381 18.766 1 85.06 66 LEU B O 1
ATOM 1324 N N . PRO B 1 67 ? -4.543 3.533 20.625 1 80.62 67 PRO B N 1
ATOM 1325 C CA . PRO B 1 67 ? -4.758 4.445 21.75 1 80.62 67 PRO B CA 1
ATOM 1326 C C . PRO B 1 67 ? -4.281 5.867 21.453 1 80.62 67 PRO B C 1
ATOM 1328 O O . PRO B 1 67 ? -4.656 6.809 22.156 1 80.62 67 PRO B O 1
ATOM 1331 N N . SER B 1 68 ? -3.404 5.992 20.516 1 85.44 68 SER B N 1
ATOM 1332 C CA . SER B 1 68 ? -2.855 7.289 20.141 1 85.44 68 SER B CA 1
ATOM 1333 C C . SER B 1 68 ? -2.996 7.539 18.641 1 85.44 68 SER B C 1
ATOM 1335 O O . SER B 1 68 ? -3.262 6.609 17.875 1 85.44 68 SER B O 1
ATOM 1337 N N . PHE B 1 69 ? -2.969 8.812 18.328 1 92.44 69 PHE B N 1
ATOM 1338 C CA . PHE B 1 69 ? -3.002 9.195 16.922 1 92.44 69 PHE B CA 1
ATOM 1339 C C . PHE B 1 69 ? -1.675 8.883 16.25 1 92.44 69 PHE B C 1
ATOM 1341 O O . PHE B 1 69 ? -0.69 9.602 16.422 1 92.44 69 PHE B O 1
ATOM 1348 N N . MET B 1 70 ? -1.755 7.715 15.516 1 94.25 70 MET B N 1
ATOM 1349 C CA . MET B 1 70 ? -0.518 7.254 14.891 1 94.25 70 MET B CA 1
ATOM 1350 C C . MET B 1 70 ? -0.7 7.082 13.391 1 94.25 70 MET B C 1
ATOM 1352 O O . MET B 1 70 ? -1.715 6.547 12.938 1 94.25 70 MET B O 1
ATOM 1356 N N . LEU B 1 71 ? 0.253 7.594 12.766 1 94.25 71 LEU B N 1
ATOM 1357 C CA . LEU B 1 71 ? 0.392 7.352 11.336 1 94.25 71 LEU B CA 1
ATOM 1358 C C . LEU B 1 71 ? 1.591 6.457 11.047 1 94.25 71 LEU B C 1
ATOM 1360 O O . LEU B 1 71 ? 2.713 6.762 11.461 1 94.25 71 LEU B O 1
ATOM 1364 N N . THR B 1 72 ? 1.308 5.348 10.406 1 94.19 72 THR B N 1
ATOM 1365 C CA . THR B 1 72 ? 2.396 4.426 10.102 1 94.19 72 THR B CA 1
ATOM 1366 C C . THR B 1 72 ? 2.592 4.297 8.594 1 94.19 72 THR B C 1
ATOM 1368 O O . THR B 1 72 ? 1.638 4.035 7.859 1 94.19 72 THR B O 1
ATOM 1371 N N . VAL B 1 73 ? 3.822 4.543 8.195 1 94.5 73 VAL B N 1
ATOM 1372 C CA . VAL B 1 73 ? 4.191 4.148 6.836 1 94.5 73 VAL B CA 1
ATOM 1373 C C . VAL B 1 73 ? 4.422 2.639 6.781 1 94.5 73 VAL B C 1
ATOM 1375 O O . VAL B 1 73 ? 5.43 2.139 7.289 1 94.5 73 VAL B O 1
ATOM 1378 N N . SER B 1 74 ? 3.502 1.995 6.09 1 95.06 74 SER B N 1
ATOM 1379 C CA . SER B 1 74 ? 3.529 0.537 6.145 1 95.06 74 SER B CA 1
ATOM 1380 C C . SER B 1 74 ? 4.34 -0.043 4.988 1 95.06 74 SER B C 1
ATOM 1382 O O . SER B 1 74 ? 5.02 -1.058 5.148 1 95.06 74 SER B O 1
ATOM 1384 N N . ASN B 1 75 ? 4.223 0.598 3.879 1 96.19 75 ASN B N 1
ATOM 1385 C CA . ASN B 1 75 ? 4.922 0.13 2.688 1 96.19 75 ASN B CA 1
ATOM 1386 C C . ASN B 1 75 ? 5.371 1.293 1.808 1 96.19 75 ASN B C 1
ATOM 1388 O O . ASN B 1 75 ? 4.73 2.346 1.788 1 96.19 75 ASN B O 1
ATOM 1392 N N . ILE B 1 76 ? 6.5 1.059 1.237 1 95 76 ILE B N 1
ATOM 1393 C CA . ILE B 1 76 ? 6.934 1.861 0.099 1 95 76 ILE B CA 1
ATOM 1394 C C . ILE B 1 76 ? 7.191 0.955 -1.103 1 95 76 ILE B C 1
ATOM 1396 O O . ILE B 1 76 ? 8.031 0.057 -1.043 1 95 76 ILE B O 1
ATOM 1400 N N . VAL B 1 77 ? 6.438 1.164 -2.162 1 95.94 77 VAL B N 1
ATOM 1401 C CA . VAL B 1 77 ? 6.496 0.257 -3.305 1 95.94 77 VAL B CA 1
ATOM 1402 C C . VAL B 1 77 ? 6.977 1.015 -4.539 1 95.94 77 VAL B C 1
ATOM 1404 O O . VAL B 1 77 ? 6.281 1.905 -5.039 1 95.94 77 VAL B O 1
ATOM 1407 N N . SER B 1 78 ? 8.117 0.572 -4.945 1 94.19 78 SER B N 1
ATOM 1408 C CA . SER B 1 78 ? 8.68 1.205 -6.137 1 94.19 78 SER B CA 1
ATOM 1409 C C . SER B 1 78 ? 7.887 0.835 -7.387 1 94.19 78 SER B C 1
ATOM 1411 O O . SER B 1 78 ? 7.215 -0.198 -7.418 1 94.19 78 SER B O 1
ATOM 1413 N N . GLU B 1 79 ? 8.023 1.657 -8.43 1 94.56 79 GLU B N 1
ATOM 1414 C CA . GLU B 1 79 ? 7.223 1.547 -9.641 1 94.56 79 GLU B CA 1
ATOM 1415 C C . GLU B 1 79 ? 7.445 0.203 -10.328 1 94.56 79 GLU B C 1
ATOM 1417 O O . GLU B 1 79 ? 6.543 -0.322 -10.984 1 94.56 79 GLU B O 1
ATOM 1422 N N . GLU B 1 80 ? 8.602 -0.365 -10.203 1 94.06 80 GLU B N 1
ATOM 1423 C CA . GLU B 1 80 ? 8.906 -1.645 -10.836 1 94.06 80 GLU B CA 1
ATOM 1424 C C . GLU B 1 80 ? 8.062 -2.77 -10.242 1 94.06 80 GLU B C 1
ATOM 1426 O O . GLU B 1 80 ? 7.992 -3.863 -10.805 1 94.06 80 GLU B O 1
ATOM 1431 N N . ASN B 1 81 ? 7.363 -2.494 -9.148 1 95.5 81 ASN B N 1
ATOM 1432 C CA . ASN B 1 81 ? 6.562 -3.506 -8.461 1 95.5 81 ASN B CA 1
ATOM 1433 C C . ASN B 1 81 ? 5.074 -3.168 -8.508 1 95.5 81 ASN B C 1
ATOM 1435 O O . ASN B 1 81 ? 4.305 -3.611 -7.652 1 95.5 81 ASN B O 1
ATOM 1439 N N . TRP B 1 82 ? 4.738 -2.338 -9.516 1 95.94 82 TRP B N 1
ATOM 1440 C CA . TRP B 1 82 ? 3.33 -2.027 -9.742 1 95.94 82 TRP B CA 1
ATOM 1441 C C . TRP B 1 82 ? 2.754 -2.9 -10.852 1 95.94 82 TRP B C 1
ATOM 1443 O O . TRP B 1 82 ? 3.383 -3.08 -11.898 1 95.94 82 TRP B O 1
ATOM 1453 N N . TYR B 1 83 ? 1.574 -3.383 -10.594 1 94.25 83 TYR B N 1
ATOM 1454 C CA . TYR B 1 83 ? 0.815 -4.105 -11.609 1 94.25 83 TYR B CA 1
ATOM 1455 C C . TYR B 1 83 ? -0.575 -3.506 -11.781 1 94.25 83 TYR B C 1
ATOM 1457 O O . TYR B 1 83 ? -1.131 -2.932 -10.844 1 94.25 83 TYR B O 1
ATOM 1465 N N . ILE B 1 84 ? -1.054 -3.652 -12.984 1 92.56 84 ILE B N 1
ATOM 1466 C CA . ILE B 1 84 ? -2.41 -3.209 -13.289 1 92.56 84 ILE B CA 1
ATOM 1467 C C . ILE B 1 84 ? -3.289 -4.418 -13.609 1 92.56 84 ILE B C 1
ATOM 1469 O O . ILE B 1 84 ? -2.91 -5.277 -14.406 1 92.56 84 ILE B O 1
ATOM 1473 N N . GLN B 1 85 ? -4.324 -4.434 -12.898 1 87.88 85 GLN B N 1
ATOM 1474 C CA . GLN B 1 85 ? -5.277 -5.508 -13.164 1 87.88 85 GLN B CA 1
ATOM 1475 C C . GLN B 1 85 ? -6.512 -4.984 -13.891 1 87.88 85 GLN B C 1
ATOM 1477 O O . GLN B 1 85 ? -7.156 -4.043 -13.422 1 87.88 85 GLN B O 1
ATOM 1482 N N . ASN B 1 86 ? -6.754 -5.484 -15.016 1 83.81 86 ASN B N 1
ATOM 1483 C CA . ASN B 1 86 ? -7.977 -5.266 -15.773 1 83.81 86 ASN B CA 1
ATOM 1484 C C . ASN B 1 86 ? -8.742 -6.566 -15.992 1 83.81 86 ASN B C 1
ATOM 1486 O O . ASN B 1 86 ? -8.344 -7.402 -16.797 1 83.81 86 ASN B O 1
ATOM 1490 N N . ASN B 1 87 ? -9.789 -6.684 -15.203 1 78.75 87 ASN B N 1
ATOM 1491 C CA . ASN B 1 87 ? -10.539 -7.938 -15.227 1 78.75 87 ASN B CA 1
ATOM 1492 C C . ASN B 1 87 ? -9.648 -9.125 -14.852 1 78.75 87 ASN B C 1
ATOM 1494 O O . ASN B 1 87 ? -9.156 -9.203 -13.727 1 78.75 87 ASN B O 1
ATOM 1498 N N . LEU B 1 88 ? -9.375 -10.086 -15.781 1 76.94 88 LEU B N 1
ATOM 1499 C CA . LEU B 1 88 ? -8.625 -11.297 -15.43 1 76.94 88 LEU B CA 1
ATOM 1500 C C . LEU B 1 88 ? -7.191 -11.211 -15.938 1 76.94 88 LEU B C 1
ATOM 1502 O O . LEU B 1 88 ? -6.43 -12.172 -15.82 1 76.94 88 LEU B O 1
ATOM 1506 N N . THR B 1 89 ? -6.805 -10.008 -16.297 1 81.06 89 THR B N 1
ATOM 1507 C CA . THR B 1 89 ? -5.461 -9.875 -16.844 1 81.06 89 THR B CA 1
ATOM 1508 C C . THR B 1 89 ? -4.605 -8.961 -15.977 1 81.06 89 THR B C 1
ATOM 1510 O O . THR B 1 89 ? -5.098 -7.965 -15.445 1 81.06 89 THR B O 1
ATOM 1513 N N . LEU B 1 90 ? -3.361 -9.383 -15.891 1 88.12 90 LEU B N 1
ATOM 1514 C CA . LEU B 1 90 ? -2.381 -8.625 -15.117 1 88.12 90 LEU B CA 1
ATOM 1515 C C . LEU B 1 90 ? -1.253 -8.125 -16.016 1 88.12 90 LEU B C 1
ATOM 1517 O O . LEU B 1 90 ? -0.745 -8.875 -16.859 1 88.12 90 LEU B O 1
ATOM 1521 N N . LYS B 1 91 ? -0.991 -6.797 -15.914 1 89.69 91 LYS B N 1
ATOM 1522 C CA . LYS B 1 91 ? 0.125 -6.215 -16.656 1 89.69 91 LYS B CA 1
ATOM 1523 C C . LYS B 1 91 ? 1.022 -5.391 -15.742 1 89.69 91 LYS B C 1
ATOM 1525 O O . LYS B 1 91 ? 0.548 -4.797 -14.766 1 89.69 91 LYS B O 1
ATOM 1530 N N . LYS B 1 92 ? 2.291 -5.363 -16.016 1 90.5 92 LYS B N 1
ATOM 1531 C CA . LYS B 1 92 ? 3.197 -4.461 -15.312 1 90.5 92 LYS B CA 1
ATOM 1532 C C . LYS B 1 92 ? 2.881 -3.004 -15.633 1 90.5 92 LYS B C 1
ATOM 1534 O O . LYS B 1 92 ? 2.543 -2.672 -16.766 1 90.5 92 LYS B O 1
ATOM 1539 N N . TYR B 1 93 ? 2.9 -2.15 -14.633 1 89.75 93 TYR B N 1
ATOM 1540 C CA . TYR B 1 93 ? 2.566 -0.744 -14.828 1 89.75 93 TYR B CA 1
ATOM 1541 C C . TYR B 1 93 ? 3.463 -0.111 -15.891 1 89.75 93 TYR B C 1
ATOM 1543 O O . TYR B 1 93 ? 2.986 0.623 -16.75 1 89.75 93 TYR B O 1
ATOM 1551 N N . LYS B 1 94 ? 4.848 -0.009 -15.812 1 75.75 94 LYS B N 1
ATOM 1552 C CA . LYS B 1 94 ? 5.738 0.542 -16.828 1 75.75 94 LYS B CA 1
ATOM 1553 C C . LYS B 1 94 ? 6.238 -0.549 -17.781 1 75.75 94 LYS B C 1
ATOM 1555 O O . LYS B 1 94 ? 7.074 -0.291 -18.641 1 75.75 94 LYS B O 1
ATOM 1560 N N . GLN B 1 95 ? 5.48 -1.64 -17.953 1 53.22 95 GLN B N 1
ATOM 1561 C CA . GLN B 1 95 ? 5.953 -2.348 -19.141 1 53.22 95 GLN B CA 1
ATOM 1562 C C . GLN B 1 95 ? 5.273 -1.822 -20.406 1 53.22 95 GLN B C 1
ATOM 1564 O O . GLN B 1 95 ? 4.133 -1.359 -20.359 1 53.22 95 GLN B O 1
#

Organism: NCBI:txid1637975

Nearest PDB structures (foldseek):
  2ec3-assembly1_A  TM=5.927E-01  e=1.548E+00  Homo sapiens
  3fcd-assembly1_A  TM=3.375E-01  e=9.864E-01  uncultured bacterium
  8g2p-assembly1_A  TM=3.441E-01  e=2.591E+00  Mus musculus
  3r7w-assembly1_B  TM=5.130E-01  e=8.257E+00  Saccharomyces cerevisiae
  4jlz-assembly1_A  TM=2.812E-01  e=8.806E+00  Sus scrofa